Protein AF-0000000067996537 (afdb_homodimer)

Nearest PDB structures (foldseek):
  3fkh-assembly2_D  TM=9.001E-01  e=2.374E-13  Corynebacterium glutamicum ATCC 13032
  3fkh-assembly2_C  TM=9.228E-01  e=7.162E-13  Corynebacterium glutamicum ATCC 13032
  6eci-assembly7_M  TM=9.245E-01  e=2.284E-12  Mycolicibacterium smegmatis MC2 155
  6eci-assembly6_L  TM=8.834E-01  e=1.177E-12  Mycolicibacterium smegmatis MC2 155
  6eci-assembly4_H  TM=8.979E-01  e=4.681E-12  Mycolicibacterium smegmatis MC2 155

pLDDT: mean 90.15, std 12.92, range [34.16, 98.94]

InterPro domains:
  IPR012349 FMN-binding split barrel [G3DSA:2.30.110.10] (1-138)
  IPR024747 Pyridoxamine 5'-phosphate oxidase-related [PF12900] (11-127)

Secondary structure (DSSP, 8-state):
----S-EEEPHHHHHHHHHH-SEEEEEEEETTEEEEEEEE-EEETTEEEEEE-SSHHHHHHHH--EEEEEEEEEETTEEEEEEEEEEEEE---HHHHHHHHTT----SS-S---EEEEEEEEEEEEEEEE---------/----S-EEEPHHHHHHHHHH-SEEEEEEEETTEEEEEEEE-EEETTEEEEEE-SSHHHHHHHH--EEEEEEEEEETTEEEEEEEEEEEEE---HHHHHHHHTT----SS-S---EEEEEEEEEEEEEEEE---------

Solvent-accessible surface area (backbone atoms only — not comparable to full-atom values): 14848 Å² total; per-residue (Å²): 126,90,70,70,64,62,41,75,45,51,63,67,57,37,50,53,52,46,53,73,40,45,64,34,34,40,21,39,39,51,96,80,40,39,42,62,41,79,41,39,32,39,48,56,93,82,28,38,34,34,62,38,45,90,51,67,68,48,49,42,32,70,74,22,36,40,24,13,35,38,41,72,51,73,57,96,58,30,38,38,38,34,38,34,33,26,39,31,39,73,62,79,50,65,71,59,48,59,60,54,64,72,69,63,72,61,50,50,59,52,56,85,51,81,41,41,34,37,33,45,59,77,46,66,48,23,43,36,32,59,54,39,74,50,75,66,82,78,120,125,88,69,71,62,63,40,75,46,49,64,68,57,36,50,53,52,47,53,73,40,47,61,34,36,41,21,39,41,50,96,82,40,36,42,64,39,80,41,40,31,39,48,57,94,82,27,38,35,34,60,38,44,90,53,70,69,49,49,42,33,69,73,22,38,40,24,12,36,37,42,70,50,74,56,94,57,31,36,37,38,34,39,33,33,25,38,32,39,74,61,78,49,66,71,58,48,58,60,54,63,70,69,64,72,61,51,50,60,51,55,85,50,82,41,42,34,39,35,46,59,77,47,68,47,24,41,35,31,57,54,38,75,51,76,64,82,79,120

Sequence (278 aa):
MVENPIKNLTEERCWELLEAHEFGRLALAVGGEVDIYPVNYVAHGQKIYFRTAEGQKLSEVVISRKAAFEIDEIVDGTARSVVVHGNAQWLTSEADLTAVEALGLRTYAPTYKTNWVEVEPTSVSGREFEIGEEPTDELMVENPIKNLTEERCWELLEAHEFGRLALAVGGEVDIYPVNYVAHGQKIYFRTAEGQKLSEVVISRKAAFEIDEIVDGTARSVVVHGNAQWLTSEADLTAVEALGLRTYAPTYKTNWVEVEPTSVSGREFEIGEEPTDEL

Foldseek 3Di:
DPPDLKDKDDPVVLLVVQQVDQWKKKWFDDPRDIDIDIFGWHDDPNKIKGFDADDDVQVRLDRTQWMKMKDWDADPQKIKMKIFIFGKDKDDDPVVLVVVVVRPRDGPDPDDTDIMMMGDGPDMIMIMGGDDDDPDPPD/DPPDLKDKDDPVVLLVVQQVD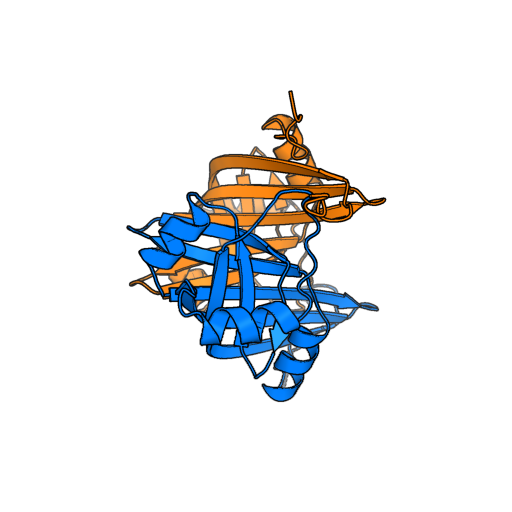QWKKKWFDDPNDIDIDIFGWHDDPNKIKGFDADDDVQVRLDRTQWMKMKDWDADPQKIKMKIFIFGKDKDDDPVVLVVVVVRPRDGPDPDDTDIMMMGDGPDMIMMMGGDDDDPDPPD

Radius of gyration: 18.91 Å; Cα contacts (8 Å, |Δi|>4): 657; chains: 2; bounding box: 52×60×43 Å

Structure (mmCIF, N/CA/C/O backbone):
data_AF-0000000067996537-model_v1
#
loop_
_entity.id
_entity.type
_entity.pdbx_description
1 polymer "Pyridoxamine 5'-phosphate oxidase family protein"
#
loop_
_atom_site.group_PDB
_atom_site.id
_atom_site.type_symbol
_atom_site.label_atom_id
_atom_site.label_alt_id
_atom_site.label_comp_id
_atom_site.label_asym_id
_atom_site.label_entity_id
_atom_site.label_seq_id
_atom_site.pdbx_PDB_ins_code
_atom_site.Cartn_x
_atom_site.Cartn_y
_atom_site.Cartn_z
_atom_site.occupancy
_atom_site.B_iso_or_equiv
_atom_site.auth_seq_id
_atom_site.auth_comp_id
_atom_site.auth_asym_id
_atom_site.auth_atom_id
_atom_site.pdbx_PDB_model_num
ATOM 1 N N . MET A 1 1 ? -27.672 16.828 9.062 1 35.78 1 MET A N 1
ATOM 2 C CA . MET A 1 1 ? -26.781 15.758 9.508 1 35.78 1 MET A CA 1
ATOM 3 C C . MET A 1 1 ? -25.609 15.586 8.555 1 35.78 1 MET A C 1
ATOM 5 O O . MET A 1 1 ? -25.812 15.43 7.348 1 35.78 1 MET A O 1
ATOM 9 N N . VAL A 1 2 ? -24.453 16.25 8.766 1 50.44 2 VAL A N 1
ATOM 10 C CA . VAL A 1 2 ? -23.406 16.391 7.766 1 50.44 2 VAL A CA 1
ATOM 11 C C . VAL A 1 2 ? -22.984 15.008 7.262 1 50.44 2 VAL A C 1
ATOM 13 O O . VAL A 1 2 ? -22.578 14.148 8.055 1 50.44 2 VAL A O 1
ATOM 16 N N . GLU A 1 3 ? -23.672 14.43 6.285 1 58.47 3 GLU A N 1
ATOM 17 C CA . GLU A 1 3 ? -23.484 13.102 5.703 1 58.47 3 GLU A CA 1
ATOM 18 C C . GLU A 1 3 ? -22 12.82 5.461 1 58.47 3 GLU A C 1
ATOM 20 O O . GLU A 1 3 ? -21.25 13.719 5.109 1 58.47 3 GLU A O 1
ATOM 25 N N . ASN A 1 4 ? -21.562 11.781 6.047 1 68.62 4 ASN A N 1
ATOM 26 C CA . ASN A 1 4 ? -20.188 11.32 5.816 1 68.62 4 ASN A CA 1
ATOM 27 C C . ASN A 1 4 ? -19.891 11.188 4.324 1 68.62 4 ASN A C 1
ATOM 29 O O . ASN A 1 4 ? -20.547 10.43 3.617 1 68.62 4 ASN A O 1
ATOM 33 N N . PRO A 1 5 ? -19.078 12.102 3.908 1 83.75 5 PRO A N 1
ATOM 34 C CA . PRO A 1 5 ? -18.781 12.117 2.473 1 83.75 5 PRO A CA 1
ATOM 35 C C . PRO A 1 5 ? -18.109 10.844 1.991 1 83.75 5 PRO A C 1
ATOM 37 O O . PRO A 1 5 ? -17.969 10.625 0.784 1 83.75 5 PRO A O 1
ATOM 40 N N . ILE A 1 6 ? -17.812 9.922 2.932 1 88.81 6 ILE A N 1
ATOM 41 C CA . ILE A 1 6 ? -17.172 8.656 2.566 1 88.81 6 ILE A CA 1
ATOM 42 C C . ILE A 1 6 ? -18.188 7.523 2.65 1 88.81 6 ILE A C 1
ATOM 44 O O . ILE A 1 6 ? -18.797 7.297 3.701 1 88.81 6 ILE A O 1
ATOM 48 N N . LYS A 1 7 ? -18.406 6.902 1.589 1 94.19 7 LYS A N 1
ATOM 49 C CA . LYS A 1 7 ? -19.312 5.758 1.508 1 94.19 7 LYS A CA 1
ATOM 50 C C . LYS A 1 7 ? -18.562 4.449 1.729 1 94.19 7 LYS A C 1
ATOM 52 O O . LYS A 1 7 ? -17.516 4.219 1.129 1 94.19 7 LYS A O 1
ATOM 57 N N . ASN A 1 8 ? -19.172 3.615 2.57 1 96.88 8 ASN A N 1
ATOM 58 C CA . ASN A 1 8 ? -18.641 2.262 2.73 1 96.88 8 ASN A CA 1
ATOM 59 C C . ASN A 1 8 ? -19.156 1.329 1.638 1 96.88 8 ASN A C 1
ATOM 61 O O . ASN A 1 8 ? -20.359 1.285 1.369 1 96.88 8 ASN A O 1
ATOM 65 N N . LEU A 1 9 ? -18.281 0.65 1.07 1 98.25 9 LEU A N 1
ATOM 66 C CA . LEU A 1 9 ? -18.672 -0.299 0.034 1 98.25 9 LEU A CA 1
ATOM 67 C C . LEU A 1 9 ? -19.109 -1.623 0.648 1 98.25 9 LEU A C 1
ATOM 69 O O . LEU A 1 9 ? -18.625 -2.01 1.713 1 98.25 9 LEU A O 1
ATOM 73 N N . THR A 1 10 ? -19.984 -2.256 -0.024 1 98.38 10 THR A N 1
ATOM 74 C CA . THR A 1 10 ? -20.359 -3.605 0.398 1 98.38 10 THR A CA 1
ATOM 75 C C . THR A 1 10 ? -19.219 -4.586 0.106 1 98.38 10 THR A C 1
ATOM 77 O O . THR A 1 10 ? -18.375 -4.32 -0.747 1 98.38 10 THR A O 1
ATOM 80 N N . GLU A 1 11 ? -19.266 -5.695 0.814 1 98.31 11 GLU A N 1
ATOM 81 C CA . GLU A 1 11 ? -18.266 -6.727 0.553 1 98.31 11 GLU A CA 1
ATOM 82 C C . GLU A 1 11 ? -18.312 -7.195 -0.897 1 98.31 11 GLU A C 1
ATOM 84 O O . GLU A 1 11 ? -17.281 -7.434 -1.52 1 98.31 11 GLU A O 1
ATOM 89 N N . GLU A 1 12 ? -19.5 -7.328 -1.404 1 98.25 12 GLU A N 1
ATOM 90 C CA . GLU A 1 12 ? -19.672 -7.746 -2.791 1 98.25 12 GLU A CA 1
ATOM 91 C C . GLU A 1 12 ? -19 -6.77 -3.752 1 98.25 12 GLU A C 1
ATOM 93 O O . GLU A 1 12 ? -18.297 -7.184 -4.68 1 98.25 12 GLU A O 1
ATOM 98 N N . ARG A 1 13 ? -19.203 -5.527 -3.553 1 98.44 13 ARG A N 1
ATOM 99 C CA . ARG A 1 13 ? -18.609 -4.496 -4.395 1 98.44 13 ARG A CA 1
ATOM 100 C C . ARG A 1 13 ? -17.094 -4.492 -4.254 1 98.44 13 ARG A C 1
ATOM 102 O O . ARG A 1 13 ? -16.375 -4.281 -5.234 1 98.44 13 ARG A O 1
ATOM 109 N N . CYS A 1 14 ? -16.625 -4.727 -3.053 1 98.81 14 CYS A N 1
ATOM 110 C CA . CYS A 1 14 ? -15.18 -4.828 -2.824 1 98.81 14 CYS A CA 1
ATOM 111 C C . CYS A 1 14 ? -14.57 -5.934 -3.678 1 98.81 14 CYS A C 1
ATOM 113 O O . CYS A 1 14 ? -13.547 -5.723 -4.332 1 98.81 14 CYS A O 1
ATOM 115 N N . TRP A 1 15 ? -15.203 -7.027 -3.707 1 98.75 15 TRP A N 1
ATOM 116 C CA . TRP A 1 15 ? -14.648 -8.156 -4.453 1 98.75 15 TRP A CA 1
ATOM 117 C C . TRP A 1 15 ? -14.758 -7.922 -5.953 1 98.75 15 TRP A C 1
ATOM 119 O O . TRP A 1 15 ? -13.898 -8.352 -6.723 1 98.75 15 TRP A O 1
ATOM 129 N N . GLU A 1 16 ? -15.789 -7.238 -6.387 1 98.69 16 GLU A N 1
ATOM 130 C CA . GLU A 1 16 ? -15.867 -6.84 -7.789 1 98.69 16 GLU A CA 1
ATOM 131 C C . GLU A 1 16 ? -14.672 -5.973 -8.18 1 98.69 16 GLU A C 1
ATOM 133 O O . GLU A 1 16 ? -14.078 -6.164 -9.242 1 98.69 16 GLU A O 1
ATOM 138 N N . LEU A 1 17 ? -14.352 -5.055 -7.332 1 98.75 17 LEU A N 1
ATOM 139 C CA . LEU A 1 17 ? -13.219 -4.176 -7.586 1 98.75 17 LEU A CA 1
ATOM 140 C C . LEU A 1 17 ? -11.914 -4.961 -7.57 1 98.75 17 LEU A C 1
ATOM 142 O O . LEU A 1 17 ? -11.047 -4.75 -8.422 1 98.75 17 LEU A O 1
ATOM 146 N N . LEU A 1 18 ? -11.805 -5.828 -6.594 1 98.75 18 LEU A N 1
ATOM 147 C CA . LEU A 1 18 ? -10.602 -6.652 -6.508 1 98.75 18 LEU A CA 1
ATOM 148 C C . LEU A 1 18 ? -10.43 -7.496 -7.766 1 98.75 18 LEU A C 1
ATOM 150 O O . LEU A 1 18 ? -9.32 -7.637 -8.273 1 98.75 18 LEU A O 1
ATOM 154 N N . GLU A 1 19 ? -11.469 -8.055 -8.258 1 98 19 GLU A N 1
ATOM 155 C CA . GLU A 1 19 ? -11.406 -8.906 -9.445 1 98 19 GLU A CA 1
ATOM 156 C C . GLU A 1 19 ? -11.109 -8.086 -10.695 1 98 19 GLU A C 1
ATOM 158 O O . GLU A 1 19 ? -10.531 -8.594 -11.656 1 98 19 GLU A O 1
ATOM 163 N N . ALA A 1 20 ? -11.445 -6.848 -10.648 1 97.44 20 ALA A N 1
ATOM 164 C CA . ALA A 1 20 ? -11.273 -5.98 -11.812 1 97.44 20 ALA A CA 1
ATOM 165 C C . ALA A 1 20 ? -9.852 -5.43 -11.875 1 97.44 20 ALA A C 1
ATOM 167 O O . ALA A 1 20 ? -9.445 -4.871 -12.898 1 97.44 20 ALA A O 1
ATOM 168 N N . HIS A 1 21 ? -9.094 -5.523 -10.828 1 97.06 21 HIS A N 1
ATOM 169 C CA . HIS A 1 21 ? -7.723 -5.027 -10.773 1 97.06 21 HIS A CA 1
ATOM 170 C C . HIS A 1 21 ? -6.719 -6.176 -10.852 1 97.06 21 HIS A C 1
ATOM 172 O O . HIS A 1 21 ? -7.062 -7.328 -10.578 1 97.06 21 HIS A O 1
ATOM 178 N N . GLU A 1 22 ? -5.488 -5.867 -11.242 1 95.81 22 GLU A N 1
ATOM 179 C CA . GLU A 1 22 ? -4.434 -6.875 -11.328 1 95.81 22 GLU A CA 1
ATOM 180 C C . GLU A 1 22 ? -3.199 -6.449 -10.539 1 95.81 22 GLU A C 1
ATOM 182 O O . GLU A 1 22 ? -2.172 -7.133 -10.562 1 95.81 22 GLU A O 1
ATOM 187 N N . PHE A 1 23 ? -3.234 -5.309 -9.969 1 97 23 PHE A N 1
ATOM 188 C CA . PHE A 1 23 ? -2.109 -4.719 -9.25 1 97 23 PHE A CA 1
ATOM 189 C C . PHE A 1 23 ? -2.553 -4.172 -7.898 1 97 23 PHE A C 1
ATOM 191 O O . PHE A 1 23 ? -3.609 -3.545 -7.793 1 97 23 PHE A O 1
ATOM 198 N N . GLY A 1 24 ? -1.86 -4.469 -6.832 1 98.25 24 GLY A N 1
ATOM 199 C CA . GLY A 1 24 ? -2.125 -4.012 -5.477 1 98.25 24 GLY A CA 1
ATOM 200 C C . GLY A 1 24 ? -0.879 -3.953 -4.613 1 98.25 24 GLY A C 1
ATOM 201 O O . GLY A 1 24 ? 0.24 -4.027 -5.121 1 98.25 24 GLY A O 1
ATOM 202 N N . ARG A 1 25 ? -1.048 -3.68 -3.393 1 98.69 25 ARG A N 1
ATOM 203 C CA . ARG A 1 25 ? 0.049 -3.596 -2.434 1 98.69 25 ARG A CA 1
ATOM 204 C C . ARG A 1 25 ? -0.173 -4.543 -1.261 1 98.69 25 ARG A C 1
ATOM 206 O O . ARG A 1 25 ? -1.259 -4.574 -0.677 1 98.69 25 ARG A O 1
ATOM 213 N N . LEU A 1 26 ? 0.81 -5.277 -0.938 1 98.25 26 LEU A N 1
ATOM 214 C CA . LEU A 1 26 ? 0.809 -6.234 0.162 1 98.25 26 LEU A CA 1
ATOM 215 C C . LEU A 1 26 ? 1.662 -5.73 1.322 1 98.25 26 LEU A C 1
ATOM 217 O O . LEU A 1 26 ? 2.834 -5.398 1.137 1 98.25 26 LEU A O 1
ATOM 221 N N . ALA A 1 27 ? 1.069 -5.621 2.445 1 98 27 ALA A N 1
ATOM 222 C CA . ALA A 1 27 ? 1.799 -5.289 3.666 1 98 27 ALA A CA 1
ATOM 223 C C . ALA A 1 27 ? 2 -6.523 4.539 1 98 27 ALA A C 1
ATOM 225 O O . ALA A 1 27 ? 1.073 -7.316 4.723 1 98 27 ALA A O 1
ATOM 226 N N . LEU A 1 28 ? 3.172 -6.719 5.004 1 96.5 28 LEU A N 1
ATOM 227 C CA . LEU A 1 28 ? 3.564 -7.809 5.895 1 96.5 28 LEU A CA 1
ATOM 228 C C . LEU A 1 28 ? 4.312 -7.27 7.109 1 96.5 28 LEU A C 1
ATOM 230 O O . LEU A 1 28 ? 4.879 -6.176 7.062 1 96.5 28 LEU A O 1
ATOM 234 N N . ALA A 1 29 ? 4.25 -8.008 8.156 1 92.81 29 ALA A N 1
ATOM 235 C CA . ALA A 1 29 ? 5.008 -7.637 9.352 1 92.81 29 ALA A CA 1
ATOM 236 C C . ALA A 1 29 ? 5.707 -8.852 9.953 1 92.81 29 ALA A C 1
ATOM 238 O O . ALA A 1 29 ? 5.098 -9.906 10.125 1 92.81 29 ALA A O 1
ATOM 239 N N . VAL A 1 30 ? 6.957 -8.703 10.156 1 88.94 30 VAL A N 1
ATOM 240 C CA . VAL A 1 30 ? 7.766 -9.727 10.82 1 88.94 30 VAL A CA 1
ATOM 241 C C . VAL A 1 30 ? 8.68 -9.07 11.852 1 88.94 30 VAL A C 1
ATOM 243 O O . VAL A 1 30 ? 9.406 -8.125 11.539 1 88.94 30 VAL A O 1
ATOM 246 N N . GLY A 1 31 ? 8.711 -9.617 13.094 1 83.56 31 GLY A N 1
ATOM 247 C CA . GLY A 1 31 ?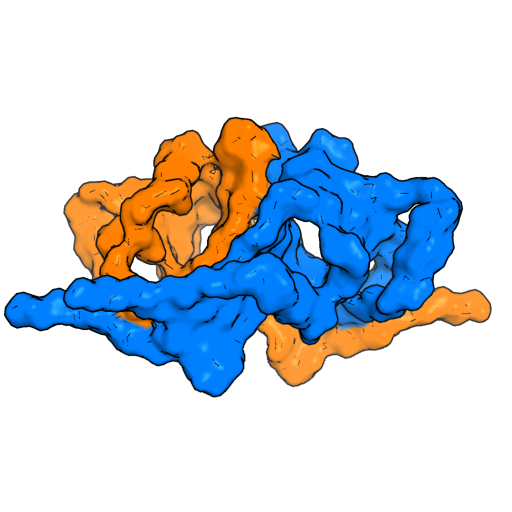 9.664 -9.18 14.109 1 83.56 31 GLY A CA 1
ATOM 248 C C . GLY A 1 31 ? 9.578 -7.691 14.398 1 83.56 31 GLY A C 1
ATOM 249 O O . GLY A 1 31 ? 10.602 -7.023 14.555 1 83.56 31 GLY A O 1
ATOM 250 N N . GLY A 1 32 ? 8.422 -7.125 14.305 1 82.69 32 GLY A N 1
ATOM 251 C CA . GLY A 1 32 ? 8.234 -5.715 14.594 1 82.69 32 GLY A CA 1
ATOM 252 C C . GLY A 1 32 ? 8.5 -4.816 13.398 1 82.69 32 GLY A C 1
ATOM 253 O O . GLY A 1 32 ? 8.305 -3.604 13.477 1 82.69 32 GLY A O 1
ATOM 254 N N . GLU A 1 33 ? 8.984 -5.422 12.328 1 90.31 33 GLU A N 1
ATOM 255 C CA . GLU A 1 33 ? 9.195 -4.66 11.094 1 90.31 33 GLU A CA 1
ATOM 256 C C . GLU A 1 33 ? 7.996 -4.793 10.156 1 90.31 33 GLU A C 1
ATOM 258 O O . GLU A 1 33 ? 7.297 -5.809 10.172 1 90.31 33 GLU A O 1
ATOM 263 N N . VAL A 1 34 ? 7.809 -3.713 9.438 1 95.25 34 VAL A N 1
ATOM 264 C CA . VAL A 1 34 ? 6.699 -3.725 8.492 1 95.25 34 VAL A CA 1
ATOM 265 C C . VAL A 1 34 ? 7.223 -3.465 7.078 1 95.25 34 VAL A C 1
ATOM 267 O O . VAL A 1 34 ? 8.109 -2.627 6.883 1 95.25 34 VAL A O 1
ATOM 270 N N . ASP A 1 35 ? 6.746 -4.238 6.176 1 96.06 35 ASP A N 1
ATOM 271 C CA . ASP A 1 35 ? 7.09 -4.082 4.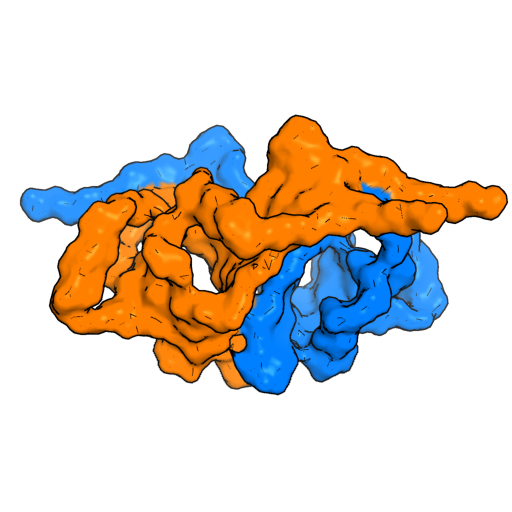766 1 96.06 35 ASP A CA 1
ATOM 272 C C . ASP A 1 35 ? 5.836 -3.906 3.91 1 96.06 35 ASP A C 1
ATOM 274 O O . ASP A 1 35 ? 4.734 -4.246 4.34 1 96.06 35 ASP A O 1
ATOM 278 N N . ILE A 1 36 ? 6.027 -3.332 2.828 1 98.06 36 ILE A N 1
ATOM 279 C CA . ILE A 1 36 ? 4.961 -3.186 1.841 1 98.06 36 ILE A CA 1
ATOM 280 C C . ILE A 1 36 ? 5.508 -3.475 0.445 1 98.06 36 ILE A C 1
ATOM 282 O O . ILE A 1 36 ? 6.594 -3.01 0.089 1 98.06 36 ILE A O 1
ATOM 286 N N . TYR A 1 37 ? 4.777 -4.227 -0.372 1 96.56 37 TYR A N 1
ATOM 287 C CA . TYR A 1 37 ? 5.227 -4.664 -1.688 1 96.56 37 TYR A CA 1
ATOM 288 C C . TYR A 1 37 ? 4.145 -4.441 -2.738 1 96.56 37 TYR A C 1
ATOM 290 O O . TYR A 1 37 ? 3.029 -4.945 -2.604 1 96.56 37 TYR A O 1
ATOM 298 N N . PRO A 1 38 ? 4.477 -3.645 -3.703 1 97.31 38 PRO A N 1
ATOM 299 C CA . PRO A 1 38 ? 3.58 -3.713 -4.859 1 97.31 38 PRO A CA 1
ATOM 300 C C . PRO A 1 38 ? 3.627 -5.066 -5.562 1 97.31 38 PRO A C 1
ATOM 302 O O . PRO A 1 38 ? 4.711 -5.598 -5.812 1 97.31 38 PRO A O 1
ATOM 305 N N . VAL A 1 39 ? 2.453 -5.629 -5.887 1 96.06 39 VAL A N 1
ATOM 306 C CA . VAL A 1 39 ? 2.445 -6.949 -6.5 1 96.06 39 VAL A CA 1
ATOM 307 C C . VAL A 1 39 ? 1.334 -7.027 -7.547 1 96.06 39 VAL A C 1
ATOM 309 O O . VAL A 1 39 ? 0.273 -6.422 -7.379 1 96.06 39 VAL A O 1
ATOM 312 N N . ASN A 1 40 ? 1.606 -7.734 -8.617 1 96.19 40 ASN A N 1
ATOM 313 C CA . ASN A 1 40 ? 0.511 -8.227 -9.445 1 96.19 40 ASN A CA 1
ATOM 314 C C . ASN A 1 40 ? -0.21 -9.398 -8.789 1 96.19 40 ASN A C 1
ATOM 316 O O . ASN A 1 40 ? 0.419 -10.227 -8.133 1 96.19 40 ASN A O 1
ATOM 320 N N . TYR A 1 41 ? -1.516 -9.406 -9.023 1 97.38 41 TYR A N 1
ATOM 321 C CA . TYR A 1 41 ? -2.297 -10.445 -8.359 1 97.38 41 TYR A CA 1
ATOM 322 C C . TYR A 1 41 ? -3.527 -10.805 -9.188 1 97.38 41 TYR A C 1
ATOM 324 O O . TYR A 1 41 ? -3.846 -10.133 -10.164 1 97.38 41 TYR A O 1
ATOM 332 N N . VAL A 1 42 ? -4.141 -11.914 -8.758 1 97.5 42 VAL A N 1
ATOM 333 C CA . VAL A 1 42 ? -5.461 -12.297 -9.25 1 97.5 42 VAL A CA 1
ATOM 334 C C . VAL A 1 42 ? -6.379 -12.602 -8.07 1 97.5 42 VAL A C 1
ATOM 336 O O . VAL A 1 42 ? -5.957 -13.219 -7.086 1 97.5 42 VAL A O 1
ATOM 339 N N . ALA A 1 43 ? -7.543 -12.055 -8.125 1 98.19 43 ALA A N 1
ATOM 340 C CA . ALA A 1 43 ? -8.578 -12.406 -7.16 1 98.19 43 ALA A CA 1
ATOM 341 C C . ALA A 1 43 ? -9.516 -13.469 -7.727 1 98.19 43 ALA A C 1
ATOM 343 O O . ALA A 1 43 ? -10.023 -13.328 -8.836 1 98.19 43 ALA A O 1
ATOM 344 N N . HIS A 1 44 ? -9.711 -14.469 -6.949 1 97.25 44 HIS A N 1
ATOM 345 C CA . HIS A 1 44 ? -10.57 -15.578 -7.352 1 97.25 44 HIS A CA 1
ATOM 346 C C . HIS A 1 44 ? -11.125 -16.312 -6.137 1 97.25 44 HIS A C 1
ATOM 348 O O . HIS A 1 44 ? -10.375 -16.656 -5.223 1 97.25 44 HIS A O 1
ATOM 354 N N . GLY A 1 45 ? -12.469 -16.609 -6.113 1 96.5 45 GLY A N 1
ATOM 355 C CA . GLY A 1 45 ? -13.062 -17.312 -4.988 1 96.5 45 GLY A CA 1
ATOM 356 C C . GLY A 1 45 ? -12.898 -16.578 -3.672 1 96.5 45 GLY A C 1
ATOM 357 O O . GLY A 1 45 ? -12.633 -17.188 -2.641 1 96.5 45 GLY A O 1
ATOM 358 N N . GLN A 1 46 ? -12.898 -15.305 -3.742 1 97.69 46 GLN A N 1
ATOM 359 C CA . GLN A 1 46 ? -12.758 -14.43 -2.584 1 97.69 46 GLN A CA 1
ATOM 360 C C . GLN A 1 46 ? -11.438 -14.68 -1.864 1 97.69 46 GLN A C 1
ATOM 362 O O . GLN A 1 46 ? -11.391 -14.727 -0.633 1 97.69 46 GLN A O 1
ATOM 367 N N . LYS A 1 47 ? -10.484 -14.906 -2.65 1 98.31 47 LYS A N 1
ATOM 368 C CA . LYS A 1 47 ? -9.094 -14.977 -2.223 1 98.31 47 LYS A CA 1
ATOM 369 C C . LYS A 1 47 ? -8.188 -14.203 -3.174 1 98.31 47 LYS A C 1
ATOM 371 O O . LYS A 1 47 ? -8.578 -13.891 -4.301 1 98.31 47 LYS A O 1
ATOM 376 N N . ILE A 1 48 ? -7.035 -13.898 -2.664 1 98.44 48 ILE A N 1
ATOM 377 C CA . ILE A 1 48 ? -6.031 -13.195 -3.453 1 98.44 48 ILE A CA 1
ATOM 378 C C . ILE A 1 48 ? -4.828 -14.109 -3.689 1 98.44 48 ILE A C 1
ATOM 380 O O . ILE A 1 48 ? -4.348 -14.758 -2.76 1 98.44 48 ILE A O 1
ATOM 384 N N . TYR A 1 49 ? -4.383 -14.125 -4.91 1 97.88 49 TYR A N 1
ATOM 385 C CA . TYR A 1 49 ? -3.225 -14.93 -5.27 1 97.88 49 TYR A CA 1
ATOM 386 C C . TYR A 1 49 ? -2.178 -14.094 -5.996 1 97.88 49 TYR A C 1
ATOM 388 O O . TYR A 1 49 ? -2.518 -13.242 -6.816 1 97.88 49 TYR A O 1
ATOM 396 N N . PHE A 1 50 ? -0.941 -14.359 -5.719 1 96.38 50 PHE A N 1
ATOM 397 C CA . PHE A 1 50 ? 0.151 -13.742 -6.457 1 96.38 50 PHE A CA 1
ATOM 398 C C . PHE A 1 50 ? 1.376 -14.648 -6.477 1 96.38 50 PHE A C 1
ATOM 400 O O . PHE A 1 50 ? 1.441 -15.625 -5.73 1 96.38 50 PHE A O 1
ATOM 407 N N . ARG A 1 51 ? 2.285 -14.281 -7.352 1 94.06 51 ARG A N 1
ATOM 408 C CA . ARG A 1 51 ? 3.549 -15.008 -7.426 1 94.06 51 ARG A CA 1
ATOM 409 C C . ARG A 1 51 ? 4.707 -14.133 -6.949 1 94.06 51 ARG A C 1
ATOM 411 O O . ARG A 1 51 ? 4.68 -12.914 -7.109 1 94.06 51 ARG A O 1
ATOM 418 N N . THR A 1 52 ? 5.586 -14.742 -6.359 1 90.5 52 THR A N 1
ATOM 419 C CA . THR A 1 52 ? 6.793 -14.047 -5.93 1 90.5 52 THR A CA 1
ATOM 420 C C . THR A 1 52 ? 8.023 -14.922 -6.133 1 90.5 52 THR A C 1
ATOM 422 O O . THR A 1 52 ? 7.918 -16.156 -6.184 1 90.5 52 THR A O 1
ATOM 425 N N . ALA A 1 53 ? 9.156 -14.234 -6.426 1 84.31 53 ALA A N 1
ATOM 426 C CA . ALA A 1 53 ? 10.43 -14.953 -6.402 1 84.31 53 ALA A CA 1
ATOM 427 C C . ALA A 1 53 ? 10.805 -15.352 -4.98 1 84.31 53 ALA A C 1
ATOM 429 O O . ALA A 1 53 ? 10.188 -14.898 -4.016 1 84.31 53 ALA A O 1
ATOM 430 N N . GLU A 1 54 ? 11.758 -16.266 -4.984 1 82.5 54 GLU A N 1
ATOM 431 C CA . GLU A 1 54 ? 12.375 -16.5 -3.684 1 82.5 54 GLU A CA 1
ATOM 432 C C . GLU A 1 54 ? 13.047 -15.234 -3.15 1 82.5 54 GLU A C 1
ATOM 434 O O . GLU A 1 54 ? 13.562 -14.43 -3.926 1 82.5 54 GLU A O 1
ATOM 439 N N . GLY A 1 55 ? 13.023 -15.117 -1.734 1 86.69 55 GLY A N 1
ATOM 440 C CA . GLY A 1 55 ? 13.609 -13.922 -1.145 1 86.69 55 GLY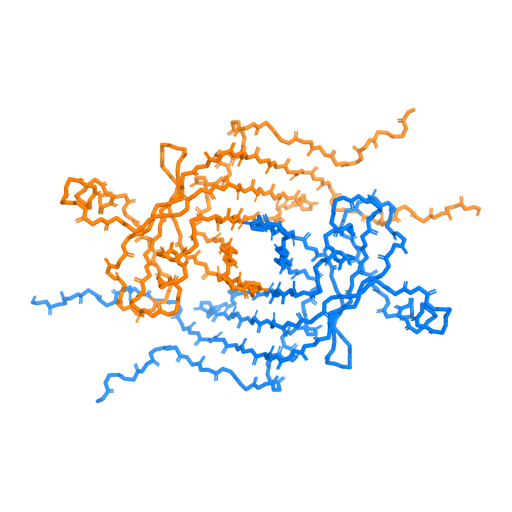 A CA 1
ATOM 441 C C . GLY A 1 55 ? 12.844 -13.414 0.065 1 86.69 55 GLY A C 1
ATOM 442 O O . GLY A 1 55 ? 12.172 -14.188 0.75 1 86.69 55 GLY A O 1
ATOM 443 N N . GLN A 1 56 ? 13.062 -12.188 0.297 1 84.44 56 GLN A N 1
ATOM 444 C CA . GLN A 1 56 ? 12.57 -11.578 1.528 1 84.44 56 GLN A CA 1
ATOM 445 C C . GLN A 1 56 ? 11.047 -11.656 1.611 1 84.44 56 GLN A C 1
ATOM 447 O O . GLN A 1 56 ? 10.5 -12.016 2.654 1 84.44 56 GLN A O 1
ATOM 452 N N . LYS A 1 57 ? 10.398 -11.336 0.506 1 87.06 57 LYS A N 1
ATOM 453 C CA . LYS A 1 57 ? 8.938 -11.336 0.518 1 87.06 57 LYS A CA 1
ATOM 454 C C . LYS A 1 57 ? 8.383 -12.711 0.86 1 87.06 57 LYS A C 1
ATOM 456 O O . LYS A 1 57 ? 7.535 -12.844 1.741 1 87.06 57 LYS A O 1
ATOM 461 N N . LEU A 1 58 ? 8.828 -13.695 0.186 1 85.31 58 LEU A N 1
ATOM 462 C CA . LEU A 1 58 ? 8.367 -15.047 0.485 1 85.31 58 LEU A CA 1
ATOM 463 C C . LEU A 1 58 ? 8.711 -15.43 1.92 1 85.31 58 LEU A C 1
ATOM 465 O O . LEU A 1 58 ? 7.891 -16.031 2.615 1 85.31 58 LEU A O 1
ATOM 469 N N . SER A 1 59 ? 9.867 -15.125 2.299 1 90 59 SER A N 1
ATOM 470 C CA . SER A 1 59 ? 10.281 -15.43 3.664 1 90 59 SER A CA 1
ATOM 471 C C . SER A 1 59 ? 9.344 -14.789 4.684 1 90 59 SER A C 1
ATOM 473 O O . SER A 1 59 ? 8.992 -15.414 5.684 1 90 59 SER A O 1
ATOM 475 N N . GLU A 1 60 ? 8.984 -13.562 4.473 1 89.75 60 GLU A N 1
ATOM 476 C CA . GLU A 1 60 ? 8.07 -12.867 5.379 1 89.75 60 GLU A CA 1
ATOM 477 C C . GLU A 1 60 ? 6.707 -13.555 5.422 1 89.75 60 GLU A C 1
ATOM 479 O O . GLU A 1 60 ? 6.09 -13.648 6.484 1 89.75 60 GLU A O 1
ATOM 484 N N . VAL A 1 61 ? 6.238 -13.984 4.289 1 91.12 61 VAL A N 1
ATOM 485 C CA . VAL A 1 61 ? 4.969 -14.695 4.211 1 91.12 61 VAL A CA 1
ATOM 486 C C . VAL A 1 61 ? 5.043 -15.977 5.047 1 91.12 61 VAL A C 1
ATOM 488 O O . VAL A 1 61 ? 4.109 -16.297 5.785 1 91.12 61 VAL A O 1
ATOM 491 N N . VAL A 1 62 ? 6.141 -16.625 4.949 1 88.12 62 VAL A N 1
ATOM 492 C CA . VAL A 1 62 ? 6.328 -17.906 5.633 1 88.12 62 VAL A CA 1
ATOM 493 C C . VAL A 1 62 ? 6.406 -17.672 7.141 1 88.12 62 VAL A C 1
ATOM 495 O O . VAL A 1 62 ? 5.883 -18.484 7.922 1 88.12 62 VAL A O 1
ATOM 498 N N . ILE A 1 63 ? 6.996 -16.594 7.5 1 87.06 63 ILE A N 1
ATOM 499 C CA . ILE A 1 63 ? 7.238 -16.328 8.914 1 87.06 63 ILE A CA 1
ATOM 500 C C . ILE A 1 63 ? 5.98 -15.758 9.562 1 87.06 63 ILE A C 1
ATOM 502 O O . ILE A 1 63 ? 5.609 -16.141 10.672 1 87.06 63 ILE A O 1
ATOM 506 N N . SER A 1 64 ? 5.434 -14.672 8.836 1 79.81 64 SER A N 1
ATOM 507 C CA . SER A 1 64 ? 4.238 -14.008 9.336 1 79.81 64 SER A CA 1
ATOM 508 C C . SER A 1 64 ? 3.031 -14.281 8.445 1 79.81 64 SER A C 1
ATOM 510 O O . SER A 1 64 ? 3.039 -13.945 7.262 1 79.81 64 SER A O 1
ATOM 512 N N . ARG A 1 65 ? 2.02 -14.805 8.93 1 85.81 65 ARG A N 1
ATOM 513 C CA . ARG A 1 65 ? 0.84 -15.133 8.133 1 85.81 65 ARG A CA 1
ATOM 514 C C . ARG A 1 65 ? -0.078 -13.922 7.988 1 85.81 65 ARG A C 1
ATOM 516 O O . ARG A 1 65 ? -0.817 -13.812 7.008 1 85.81 65 ARG A O 1
ATOM 523 N N . LYS A 1 66 ? 0.098 -12.984 8.945 1 94.5 66 LYS A N 1
ATOM 524 C CA . LYS A 1 66 ? -0.827 -11.859 8.875 1 94.5 66 LYS A CA 1
ATOM 525 C C . LYS A 1 66 ? -0.435 -10.906 7.75 1 94.5 66 LYS A C 1
ATOM 527 O O . LYS A 1 66 ? 0.744 -10.586 7.582 1 94.5 66 LYS A O 1
ATOM 532 N N . ALA A 1 67 ? -1.393 -10.523 7.016 1 97.44 67 ALA A N 1
ATOM 533 C CA . ALA A 1 67 ? -1.161 -9.648 5.867 1 97.44 67 ALA A CA 1
ATOM 534 C C . ALA A 1 67 ? -2.307 -8.656 5.691 1 97.44 67 ALA A C 1
ATOM 536 O O . ALA A 1 67 ? -3.438 -8.93 6.102 1 97.44 67 ALA A O 1
ATOM 537 N N . ALA A 1 68 ? -2.02 -7.543 5.23 1 98.38 68 ALA A N 1
ATOM 538 C CA . ALA A 1 68 ? -2.994 -6.605 4.68 1 98.38 68 ALA A CA 1
ATOM 539 C C . ALA A 1 68 ? -2.736 -6.352 3.197 1 98.38 68 ALA A C 1
ATOM 541 O O . ALA A 1 68 ? -1.586 -6.348 2.752 1 98.38 68 ALA A O 1
ATOM 542 N N . PHE A 1 69 ? -3.725 -6.234 2.445 1 98.81 69 PHE A N 1
ATOM 543 C CA . PHE A 1 69 ? -3.67 -6.031 1.003 1 98.81 69 PHE A CA 1
ATOM 544 C C . PHE A 1 69 ? -4.57 -4.879 0.583 1 98.81 69 PHE A C 1
ATOM 546 O O . PHE A 1 69 ? -5.684 -4.73 1.097 1 98.81 69 PHE A O 1
ATOM 553 N N . GLU A 1 70 ? -4.102 -4.062 -0.332 1 98.94 70 GLU A N 1
ATOM 554 C CA . GLU A 1 70 ? -4.832 -2.844 -0.674 1 98.94 70 GLU A CA 1
ATOM 555 C C . GLU A 1 70 ? -4.824 -2.6 -2.18 1 98.94 70 GLU A C 1
ATOM 557 O O . GLU A 1 70 ? -3.805 -2.811 -2.844 1 98.94 70 GLU A O 1
ATOM 562 N N . ILE A 1 71 ? -5.93 -2.213 -2.762 1 98.88 71 ILE A N 1
ATOM 563 C CA . ILE A 1 71 ? -6.02 -1.621 -4.094 1 98.88 71 ILE A CA 1
ATOM 564 C C . ILE A 1 71 ? -6.707 -0.261 -4.008 1 98.88 71 ILE A C 1
ATOM 566 O O . ILE A 1 71 ? -7.434 0.017 -3.049 1 98.88 71 ILE A O 1
ATOM 570 N N . ASP A 1 72 ? -6.457 0.572 -4.965 1 98.62 72 ASP A N 1
ATOM 571 C CA . ASP A 1 72 ? -7.133 1.861 -5.055 1 98.62 72 ASP A CA 1
ATOM 572 C C . ASP A 1 72 ? -7.234 2.328 -6.508 1 98.62 72 ASP A C 1
ATOM 574 O O . ASP A 1 72 ? -6.535 1.81 -7.379 1 98.62 72 ASP A O 1
ATOM 578 N N . GLU A 1 73 ? -8.164 3.168 -6.719 1 97.94 73 GLU A N 1
ATOM 579 C CA . GLU A 1 73 ? -8.344 3.766 -8.039 1 97.94 73 GLU A CA 1
ATOM 580 C C . GLU A 1 73 ? -9.016 5.133 -7.938 1 97.94 73 GLU A C 1
ATOM 582 O O . GLU A 1 73 ? -9.695 5.426 -6.949 1 97.94 73 GLU A O 1
ATOM 587 N N . ILE A 1 74 ? -8.758 5.984 -8.852 1 96.31 74 ILE A N 1
ATOM 588 C CA . ILE A 1 74 ? -9.508 7.211 -9.109 1 96.31 74 ILE A CA 1
ATOM 589 C C . ILE A 1 74 ? -10.062 7.184 -10.531 1 96.31 74 ILE A C 1
ATOM 591 O O . ILE A 1 74 ? -9.305 7.145 -11.508 1 96.31 74 ILE A O 1
ATOM 595 N N . VAL A 1 75 ? -11.32 7.129 -10.633 1 96.06 75 VAL A N 1
ATOM 596 C CA . VAL A 1 75 ? -12 7.125 -11.922 1 96.06 75 VAL A CA 1
ATOM 597 C C . VAL A 1 75 ? -13.031 8.25 -11.969 1 96.06 75 VAL A C 1
ATOM 599 O O . VAL A 1 75 ? -13.953 8.289 -11.156 1 96.06 75 VAL A O 1
ATOM 602 N N . ASP A 1 76 ? -12.859 9.148 -12.867 1 95.31 76 ASP A N 1
ATOM 603 C CA . ASP A 1 76 ? -13.797 10.242 -13.102 1 95.31 76 ASP A CA 1
ATOM 604 C C . ASP A 1 76 ? -14.062 11.016 -11.812 1 95.31 76 ASP A C 1
ATOM 606 O O . ASP A 1 76 ? -15.219 11.242 -11.445 1 95.31 76 ASP A O 1
ATOM 610 N N . GLY A 1 77 ? -13.07 11.242 -11.086 1 94.25 77 GLY A N 1
ATOM 611 C CA . GLY A 1 77 ? -13.164 12.086 -9.906 1 94.25 77 GLY A CA 1
ATOM 612 C C . GLY A 1 77 ? -13.617 11.336 -8.664 1 94.25 77 GLY A C 1
ATOM 613 O O . GLY A 1 77 ? -13.789 11.938 -7.602 1 94.25 77 GLY A O 1
ATOM 614 N N . THR A 1 78 ? -13.844 10.094 -8.836 1 96.31 78 THR A N 1
ATOM 615 C CA . THR A 1 78 ? -14.25 9.266 -7.703 1 96.31 78 THR A CA 1
ATOM 616 C C . THR A 1 78 ? -13.102 8.367 -7.25 1 96.31 78 THR A C 1
ATOM 618 O O . THR A 1 78 ? -12.508 7.66 -8.062 1 96.31 78 THR A O 1
ATOM 621 N N . ALA A 1 79 ? -12.766 8.484 -5.969 1 96.56 79 ALA A N 1
ATOM 622 C CA . ALA A 1 79 ? -11.742 7.621 -5.383 1 96.56 79 ALA A CA 1
ATOM 623 C C . ALA A 1 79 ? -12.367 6.395 -4.727 1 96.56 79 ALA A C 1
ATOM 625 O O . ALA A 1 79 ? -13.383 6.5 -4.035 1 96.56 79 ALA A O 1
ATOM 626 N N . ARG A 1 80 ? -11.82 5.258 -5.027 1 98.12 80 ARG A N 1
ATOM 627 C CA . ARG A 1 80 ? -12.203 4.012 -4.371 1 98.12 80 ARG A CA 1
ATOM 628 C C . ARG A 1 80 ? -10.977 3.277 -3.84 1 98.12 80 ARG A C 1
ATOM 630 O O . ARG A 1 80 ? -9.898 3.344 -4.434 1 98.12 80 ARG A O 1
ATOM 637 N N . SER A 1 81 ? -11.141 2.639 -2.744 1 98.38 81 SER A N 1
ATOM 638 C CA . SER A 1 81 ? -10.102 1.763 -2.207 1 98.38 81 SER A CA 1
ATOM 639 C C . SER A 1 81 ? -10.711 0.541 -1.525 1 98.38 81 SER A C 1
ATOM 641 O O . SER A 1 81 ? -11.859 0.579 -1.083 1 98.38 81 SER A O 1
ATOM 643 N N . VAL A 1 82 ? -10.008 -0.491 -1.555 1 98.88 82 VAL A N 1
ATOM 644 C CA . VAL A 1 82 ? -10.352 -1.723 -0.855 1 98.88 82 VAL A CA 1
ATOM 645 C C . VAL A 1 82 ? -9.164 -2.203 -0.03 1 98.88 82 VAL A C 1
ATOM 647 O O . VAL A 1 82 ? -8.023 -2.193 -0.507 1 98.88 82 VAL A O 1
ATOM 650 N N . VAL A 1 83 ? -9.414 -2.549 1.206 1 98.75 83 VAL A N 1
ATOM 651 C CA . VAL A 1 83 ? -8.414 -3.146 2.082 1 98.75 83 VAL A CA 1
AT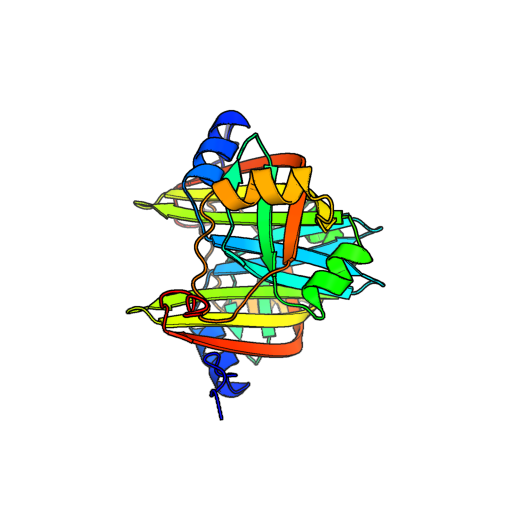OM 652 C C . VAL A 1 83 ? -8.867 -4.535 2.521 1 98.75 83 VAL A C 1
ATOM 654 O O . VAL A 1 83 ? -10.016 -4.711 2.951 1 98.75 83 VAL A O 1
ATOM 657 N N . VAL A 1 84 ? -8.016 -5.453 2.34 1 98.81 84 VAL A N 1
ATOM 658 C CA . VAL A 1 84 ? -8.242 -6.828 2.777 1 98.81 84 VAL A CA 1
ATOM 659 C C . VAL A 1 84 ? -7.25 -7.18 3.887 1 98.81 84 VAL A C 1
ATOM 661 O O . VAL A 1 84 ? -6.051 -6.93 3.762 1 98.81 84 VAL A O 1
ATOM 664 N N . HIS A 1 85 ? -7.766 -7.625 4.961 1 98.31 85 HIS A N 1
ATOM 665 C CA . HIS A 1 85 ? -6.93 -8.289 5.957 1 98.31 85 HIS A CA 1
ATOM 666 C C . HIS A 1 85 ? -7.066 -9.805 5.867 1 98.31 85 HIS A C 1
ATOM 668 O O . HIS A 1 85 ? -8.148 -10.32 5.59 1 98.31 85 HIS A O 1
ATOM 674 N N . GLY A 1 86 ? -5.945 -10.453 6.109 1 97.94 86 GLY A N 1
ATOM 675 C CA . GLY A 1 86 ? -6.035 -11.898 6.051 1 97.94 86 GLY A CA 1
ATOM 676 C C . GLY A 1 86 ? -4.723 -12.594 6.375 1 97.94 86 GLY A C 1
ATOM 677 O O . GLY A 1 86 ? -3.824 -11.984 6.961 1 97.94 86 GLY A O 1
ATOM 678 N N . ASN A 1 87 ? -4.73 -13.875 6.07 1 97.25 87 ASN A N 1
ATOM 679 C CA . ASN A 1 87 ? -3.559 -14.719 6.273 1 97.25 87 ASN A CA 1
ATOM 680 C C . ASN A 1 87 ? -2.928 -15.133 4.945 1 97.25 87 ASN A C 1
ATOM 682 O O . ASN A 1 87 ? -3.611 -15.656 4.066 1 97.25 87 ASN A O 1
ATOM 686 N N . ALA A 1 88 ? -1.657 -14.82 4.848 1 97.12 88 ALA A N 1
ATOM 687 C CA . ALA A 1 88 ? -0.899 -15.227 3.664 1 97.12 88 ALA A CA 1
ATOM 688 C C . ALA A 1 88 ? -0.228 -16.578 3.875 1 97.12 88 ALA A C 1
ATOM 690 O O . ALA A 1 88 ? 0.287 -16.859 4.961 1 97.12 88 ALA A O 1
ATOM 691 N N . GLN A 1 89 ? -0.22 -17.344 2.82 1 96.38 89 GLN A N 1
ATOM 692 C CA . GLN A 1 89 ? 0.417 -18.656 2.914 1 96.38 89 GLN A CA 1
ATOM 693 C C . GLN A 1 89 ? 1.065 -19.047 1.59 1 96.38 89 GLN A C 1
ATOM 695 O O . GLN A 1 89 ? 0.523 -18.766 0.519 1 96.38 89 GLN A O 1
ATOM 700 N N . TRP A 1 90 ? 2.199 -19.656 1.723 1 96.12 90 TRP A N 1
ATOM 701 C CA . TRP A 1 90 ? 2.893 -20.234 0.581 1 96.12 90 TRP A CA 1
ATOM 702 C C . TRP A 1 90 ? 2.223 -21.531 0.147 1 96.12 90 TRP A C 1
ATOM 704 O O . TRP A 1 90 ? 2.053 -22.453 0.954 1 96.12 90 TRP A O 1
ATOM 714 N N . LEU A 1 91 ? 1.832 -21.547 -1.117 1 95.81 91 LEU A N 1
ATOM 715 C CA . LEU A 1 91 ? 1.186 -22.75 -1.626 1 95.81 91 LEU A CA 1
ATOM 716 C C . LEU A 1 91 ? 2.221 -23.766 -2.115 1 95.81 91 LEU A C 1
ATOM 718 O O . LEU A 1 91 ? 3.049 -23.438 -2.971 1 95.81 91 LEU A O 1
ATOM 722 N N . THR A 1 92 ? 2.098 -24.969 -1.623 1 93.75 92 THR A N 1
ATOM 723 C CA . THR A 1 92 ? 3.129 -25.938 -1.988 1 93.75 92 THR A CA 1
ATOM 724 C C . THR A 1 92 ? 2.5 -27.25 -2.471 1 93.75 92 THR A C 1
ATOM 726 O O . THR A 1 92 ? 3.176 -28.078 -3.082 1 93.75 92 THR A O 1
ATOM 729 N N . SER A 1 93 ? 1.22 -27.453 -2.256 1 94.31 93 SER A N 1
ATOM 730 C CA . SER A 1 93 ? 0.6 -28.688 -2.695 1 94.31 93 SER A CA 1
ATOM 731 C C . SER A 1 93 ? 0.356 -28.688 -4.203 1 94.31 93 SER A C 1
ATOM 733 O O . SER A 1 93 ? -0.042 -27.656 -4.766 1 94.31 93 SER A O 1
ATOM 735 N N . GLU A 1 94 ? 0.544 -29.797 -4.781 1 92.62 94 GLU A N 1
ATOM 736 C CA . GLU A 1 94 ? 0.334 -29.922 -6.219 1 92.62 94 GLU A CA 1
ATOM 737 C C . GLU A 1 94 ? -1.094 -29.531 -6.602 1 92.62 94 GLU A C 1
ATOM 739 O O . GLU A 1 94 ? -1.316 -28.906 -7.641 1 92.62 94 GLU A O 1
ATOM 744 N N . ALA A 1 95 ? -2.01 -30.016 -5.844 1 93.19 95 ALA A N 1
ATOM 745 C CA . ALA A 1 95 ? -3.41 -29.703 -6.117 1 93.19 95 ALA A CA 1
ATOM 746 C C . ALA A 1 95 ? -3.652 -28.203 -6.113 1 93.19 95 ALA A C 1
ATOM 748 O O . ALA A 1 95 ? -4.309 -27.672 -7.012 1 93.19 95 ALA A O 1
ATOM 749 N N . ASP A 1 96 ? -3.096 -27.5 -5.156 1 92.19 96 ASP A N 1
ATOM 750 C CA . ASP A 1 96 ? -3.248 -26.062 -5.055 1 92.19 96 ASP A CA 1
ATOM 751 C C . ASP A 1 96 ? -2.58 -25.359 -6.234 1 92.19 96 ASP A C 1
ATOM 753 O O . ASP A 1 96 ? -3.158 -24.438 -6.828 1 92.19 96 ASP A O 1
ATOM 757 N N . LEU A 1 97 ? -1.417 -25.828 -6.508 1 92.38 97 LEU A N 1
ATOM 758 C CA . LEU A 1 97 ? -0.646 -25.203 -7.57 1 92.38 97 LEU A CA 1
ATOM 759 C C . LEU A 1 97 ? -1.34 -25.359 -8.922 1 92.38 97 LEU A C 1
ATOM 761 O O . LEU A 1 97 ? -1.388 -24.422 -9.719 1 92.38 97 LEU A O 1
ATOM 765 N N . THR A 1 98 ? -1.812 -26.547 -9.195 1 92.38 98 THR A N 1
ATOM 766 C CA . THR A 1 98 ? -2.551 -26.781 -10.43 1 92.38 98 THR A CA 1
ATOM 767 C C . THR A 1 98 ? -3.742 -25.844 -10.539 1 92.38 98 THR A C 1
ATOM 769 O O . THR A 1 98 ? -3.988 -25.266 -11.602 1 92.38 98 THR A O 1
ATOM 772 N N . ALA A 1 99 ? -4.465 -25.672 -9.484 1 92.62 99 ALA A N 1
ATOM 773 C CA . ALA A 1 99 ? -5.664 -24.844 -9.461 1 92.62 99 ALA A CA 1
ATOM 774 C C . ALA A 1 99 ? -5.32 -23.375 -9.727 1 92.62 99 ALA A C 1
ATOM 776 O O . ALA A 1 99 ? -6.012 -22.703 -10.492 1 92.62 99 ALA A O 1
ATOM 777 N N . VAL A 1 100 ? -4.258 -22.891 -9.18 1 93.56 100 VAL A N 1
ATOM 778 C CA . VAL A 1 100 ? -3.98 -21.453 -9.25 1 93.56 100 VAL A CA 1
ATOM 779 C C . VA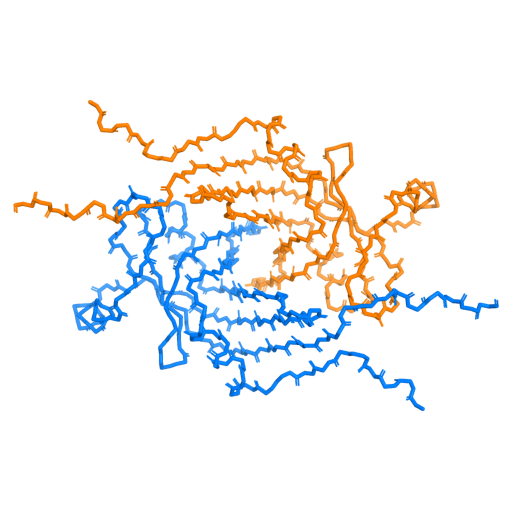L A 1 100 ? -3.252 -21.125 -10.555 1 93.56 100 VAL A C 1
ATOM 781 O O . VAL A 1 100 ? -3.332 -20 -11.047 1 93.56 100 VAL A O 1
ATOM 784 N N . GLU A 1 101 ? -2.523 -22.094 -11.086 1 90.5 101 GLU A N 1
ATOM 785 C CA . GLU A 1 101 ? -1.852 -21.875 -12.367 1 90.5 101 GLU A CA 1
ATOM 786 C C . GLU A 1 101 ? -2.855 -21.562 -13.469 1 90.5 101 GLU A C 1
ATOM 788 O O . GLU A 1 101 ? -2.555 -20.781 -14.383 1 90.5 101 GLU A O 1
ATOM 793 N N . ALA A 1 102 ? -3.979 -22.062 -13.312 1 90.75 102 ALA A N 1
ATOM 794 C CA . ALA A 1 102 ? -5.023 -21.891 -14.32 1 90.75 102 ALA A CA 1
ATOM 795 C C . ALA A 1 102 ? -5.633 -20.5 -14.25 1 90.75 102 ALA A C 1
ATOM 797 O O . ALA A 1 102 ? -6.363 -20.078 -15.156 1 90.75 102 ALA A O 1
ATOM 798 N N . LEU A 1 103 ? -5.332 -19.672 -13.266 1 91.69 103 LEU A N 1
ATOM 799 C CA . LEU A 1 103 ? -5.988 -18.391 -13.039 1 91.69 103 LEU A CA 1
ATOM 800 C C . LEU A 1 103 ? -5.402 -17.312 -13.938 1 91.69 103 LEU A C 1
ATOM 802 O O . LEU A 1 103 ? -5.988 -16.234 -14.094 1 91.69 103 LEU A O 1
ATOM 806 N N . GLY A 1 104 ? -4.262 -17.562 -14.594 1 83.88 104 GLY A N 1
ATOM 807 C CA . GLY A 1 104 ? -3.727 -16.641 -15.586 1 83.88 104 GLY A CA 1
ATOM 808 C C . GLY A 1 104 ? -3.141 -15.383 -14.977 1 83.88 104 GLY A C 1
ATOM 809 O O . GLY A 1 104 ? -3.316 -14.289 -15.516 1 83.88 104 GLY A O 1
ATOM 810 N N . LEU A 1 105 ? -2.473 -15.461 -13.867 1 87.5 105 LEU A N 1
ATOM 811 C CA . LEU A 1 105 ? -1.818 -14.312 -13.25 1 87.5 105 LEU A CA 1
ATOM 812 C C . LEU A 1 105 ? -0.8 -13.688 -14.195 1 87.5 105 LEU A C 1
ATOM 814 O O . LEU A 1 105 ? 0.045 -14.391 -14.758 1 87.5 105 LEU A O 1
ATOM 818 N N . ARG A 1 106 ? -0.974 -12.414 -14.5 1 83.56 106 ARG A N 1
ATOM 819 C CA . ARG A 1 106 ? -0.039 -11.625 -15.289 1 83.56 106 ARG A CA 1
ATOM 820 C C . ARG A 1 106 ? 0.872 -10.789 -14.391 1 83.56 106 ARG A C 1
ATOM 822 O O . ARG A 1 106 ? 0.418 -10.219 -13.406 1 83.56 106 ARG A O 1
ATOM 829 N N . THR A 1 107 ? 2.158 -10.828 -14.703 1 86.25 107 THR A N 1
ATOM 830 C CA . THR A 1 107 ? 3.111 -10.016 -13.953 1 86.25 107 THR A CA 1
ATOM 831 C C . THR A 1 107 ? 3.723 -8.938 -14.844 1 86.25 107 THR A C 1
ATOM 833 O O . THR A 1 107 ? 3.953 -9.164 -16.031 1 86.25 107 THR A O 1
ATOM 836 N N . TYR A 1 108 ? 3.885 -7.809 -14.305 1 84.94 108 TYR A N 1
ATOM 837 C CA . TYR A 1 108 ? 4.508 -6.707 -15.023 1 84.94 108 TYR A CA 1
ATOM 838 C C . TYR A 1 108 ? 6.02 -6.891 -15.102 1 84.94 108 TYR A C 1
ATOM 840 O O . TYR A 1 108 ? 6.637 -6.621 -16.125 1 84.94 108 TYR A O 1
ATOM 848 N N . ALA A 1 109 ? 6.57 -7.375 -13.953 1 78.94 109 ALA A N 1
ATOM 849 C CA . ALA A 1 109 ? 8.023 -7.512 -13.867 1 78.94 109 ALA A CA 1
ATOM 850 C C . ALA A 1 109 ? 8.508 -8.695 -14.703 1 78.94 109 ALA A C 1
ATOM 852 O O . ALA A 1 109 ? 7.973 -9.805 -14.594 1 78.94 109 ALA A O 1
ATOM 853 N N . PRO A 1 110 ? 9.445 -8.453 -15.539 1 73.5 110 PRO A N 1
ATOM 854 C CA . PRO A 1 110 ? 9.977 -9.516 -16.391 1 73.5 110 PRO A CA 1
ATOM 855 C C . PRO A 1 110 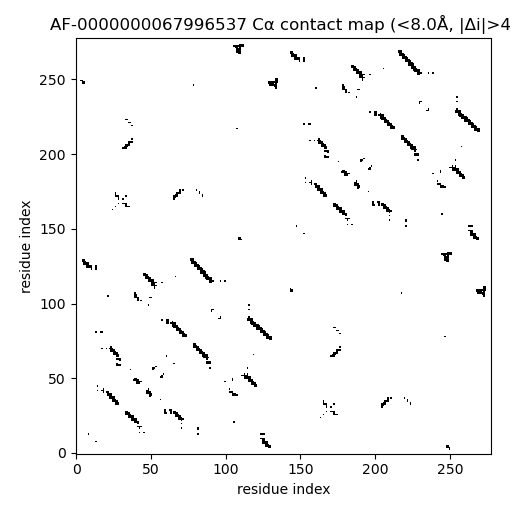? 10.875 -10.492 -15.641 1 73.5 110 PRO A C 1
ATOM 857 O O . PRO A 1 110 ? 12.047 -10.648 -15.977 1 73.5 110 PRO A O 1
ATOM 860 N N . THR A 1 111 ? 10.547 -10.797 -14.445 1 73.5 111 THR A N 1
ATOM 861 C CA . THR A 1 111 ? 11.297 -11.773 -13.656 1 73.5 111 THR A CA 1
ATOM 862 C C . THR A 1 111 ? 10.5 -13.062 -13.5 1 73.5 111 THR A C 1
ATOM 864 O O . THR A 1 111 ? 9.266 -13.055 -13.555 1 73.5 111 THR A O 1
ATOM 867 N N . TYR A 1 112 ? 11.266 -14.094 -13.477 1 67.56 112 TYR A N 1
ATOM 868 C CA . TYR A 1 112 ? 10.664 -15.406 -13.266 1 67.56 112 TYR A CA 1
ATOM 869 C C . TYR A 1 112 ? 10.227 -15.586 -11.82 1 67.56 112 TYR A C 1
ATOM 871 O O . TYR A 1 112 ? 11.047 -15.477 -10.906 1 67.56 112 TYR A O 1
ATOM 879 N N . LYS A 1 113 ? 9 -15.664 -11.664 1 75.69 113 LYS A N 1
ATOM 880 C CA . LYS A 1 113 ? 8.398 -15.898 -10.359 1 75.69 113 LYS A CA 1
ATOM 881 C C . LYS A 1 113 ? 7.637 -17.219 -10.328 1 75.69 113 LYS A C 1
ATOM 883 O O . LYS A 1 113 ? 6.703 -17.422 -11.109 1 75.69 113 LYS A O 1
ATOM 888 N N . THR A 1 114 ? 8.086 -18.141 -9.336 1 79.81 114 THR A N 1
ATOM 889 C CA . THR A 1 114 ? 7.5 -19.469 -9.398 1 79.81 114 THR A CA 1
ATOM 890 C C . THR A 1 114 ? 6.711 -19.766 -8.125 1 79.81 114 THR A C 1
ATOM 892 O O . THR A 1 114 ? 5.941 -20.734 -8.086 1 79.81 114 THR A O 1
ATOM 895 N N . ASN A 1 115 ? 6.824 -18.922 -7.145 1 92.19 115 ASN A N 1
ATOM 896 C CA . ASN A 1 115 ? 6.168 -19.234 -5.879 1 92.19 115 ASN A CA 1
ATOM 897 C C . ASN A 1 115 ? 4.801 -18.562 -5.777 1 92.19 115 ASN A C 1
ATOM 899 O O . ASN A 1 115 ? 4.691 -17.344 -5.918 1 92.19 115 ASN A O 1
ATOM 903 N N . TRP A 1 116 ? 3.834 -19.406 -5.504 1 95.38 116 TRP A N 1
ATOM 904 C CA . TRP A 1 116 ? 2.475 -18.906 -5.355 1 95.38 116 TRP A CA 1
ATOM 905 C C . TRP A 1 116 ? 2.139 -18.656 -3.887 1 95.38 116 TRP A C 1
ATOM 907 O O . TRP A 1 116 ? 2.461 -19.484 -3.027 1 95.38 116 TRP A O 1
ATOM 917 N N . VAL A 1 117 ? 1.534 -17.578 -3.641 1 96.81 117 VAL A N 1
ATOM 918 C CA . VAL A 1 117 ? 1.056 -17.219 -2.309 1 96.81 117 VAL A CA 1
ATOM 919 C C . VAL A 1 117 ? -0.448 -16.953 -2.352 1 96.81 117 VAL A C 1
ATOM 921 O O . VAL A 1 117 ? -0.951 -16.344 -3.297 1 96.81 117 VAL A O 1
ATOM 924 N N . GLU A 1 118 ? -1.12 -17.453 -1.418 1 97.88 118 GLU A N 1
ATOM 925 C CA . GLU A 1 118 ? -2.539 -17.188 -1.21 1 97.88 118 GLU A CA 1
ATOM 926 C C . GLU A 1 118 ? -2.758 -16.266 -0.004 1 97.88 118 GLU A C 1
ATOM 928 O O . GLU A 1 118 ? -2.131 -16.453 1.041 1 97.88 118 GLU A O 1
ATOM 933 N N . VAL A 1 119 ? -3.564 -15.273 -0.169 1 98.12 119 VAL A N 1
ATOM 934 C CA . VAL A 1 119 ? -4.074 -14.516 0.968 1 98.12 119 VAL A CA 1
ATOM 935 C C . VAL A 1 119 ? -5.539 -14.875 1.216 1 98.12 119 VAL A C 1
ATOM 937 O O . VAL A 1 119 ? -6.406 -14.555 0.403 1 98.12 119 VAL A O 1
ATOM 940 N N . GLU A 1 120 ? -5.762 -15.547 2.271 1 98.31 120 GLU A N 1
ATOM 941 C CA . GLU A 1 120 ? -7.113 -15.844 2.729 1 98.31 120 GLU A CA 1
ATOM 942 C C . GLU A 1 120 ? -7.656 -14.727 3.609 1 98.31 120 GLU A C 1
ATOM 944 O O . GLU A 1 120 ? -7.145 -14.484 4.703 1 98.31 120 GLU A O 1
ATOM 949 N N . PRO A 1 121 ? -8.75 -14.109 3.182 1 98.56 121 PRO A N 1
ATOM 950 C CA . PRO A 1 121 ? -9.227 -12.914 3.891 1 98.56 121 PRO A CA 1
ATOM 951 C C . PRO A 1 121 ? -9.891 -13.25 5.223 1 98.56 121 PRO A C 1
ATOM 953 O O . PRO A 1 121 ? -10.586 -14.266 5.332 1 98.56 121 PRO A O 1
ATOM 956 N N . THR A 1 122 ? -9.664 -12.453 6.211 1 97.94 122 THR A N 1
ATOM 957 C CA . THR A 1 122 ? -10.438 -12.453 7.449 1 97.94 122 THR A CA 1
ATOM 958 C C . THR A 1 122 ? -11.422 -11.289 7.477 1 97.94 122 THR A C 1
ATOM 960 O O . THR A 1 122 ? -12.422 -11.336 8.188 1 97.94 122 THR A O 1
ATOM 963 N N . SER A 1 123 ? -11.141 -10.25 6.754 1 98.25 123 SER A N 1
ATOM 964 C CA . SER A 1 123 ? -12.047 -9.117 6.586 1 98.25 123 SER A CA 1
ATOM 965 C C . SER A 1 123 ? -11.758 -8.367 5.293 1 98.25 123 SER A C 1
ATOM 967 O O . SER A 1 123 ? -10.641 -8.406 4.781 1 98.25 123 SER A O 1
ATOM 969 N N . VAL A 1 124 ? -12.75 -7.73 4.734 1 98.62 124 VAL A N 1
ATOM 970 C CA . VAL A 1 124 ? -12.648 -6.875 3.555 1 98.62 124 VAL A CA 1
ATOM 971 C C . VAL A 1 124 ? -13.469 -5.605 3.766 1 98.62 124 VAL A C 1
ATOM 973 O O . VAL A 1 124 ? -14.609 -5.664 4.227 1 98.62 124 VAL A O 1
ATOM 976 N N . SER A 1 125 ? -12.867 -4.531 3.52 1 98.38 125 SER A N 1
ATOM 977 C CA . SER A 1 125 ? -13.555 -3.248 3.623 1 98.38 125 SER A CA 1
ATOM 978 C C . SER A 1 125 ? -13.195 -2.33 2.463 1 98.38 125 SER A C 1
ATOM 980 O O . SER A 1 125 ? -12.094 -2.422 1.91 1 98.38 125 SER A O 1
ATOM 982 N N . GLY A 1 126 ? -14.125 -1.551 2.023 1 98.25 126 GLY A N 1
ATOM 983 C CA . GLY A 1 126 ? -13.914 -0.625 0.921 1 98.25 126 GLY A CA 1
ATOM 984 C C . GLY A 1 126 ? -14.523 0.743 1.168 1 98.25 126 GLY A C 1
ATOM 985 O O . GLY A 1 126 ? -15.539 0.862 1.859 1 98.25 126 GLY A O 1
ATOM 986 N N . ARG A 1 127 ? -13.922 1.767 0.614 1 96.81 127 ARG A N 1
ATOM 987 C CA . ARG A 1 127 ? -14.414 3.139 0.702 1 96.81 127 ARG A CA 1
ATOM 988 C C . ARG A 1 127 ? -14.508 3.777 -0.679 1 96.81 127 ARG A C 1
ATOM 990 O O . ARG A 1 127 ? -13.727 3.441 -1.577 1 96.81 127 ARG A O 1
ATOM 997 N N . GLU A 1 128 ? -15.484 4.613 -0.764 1 96.81 128 GLU A N 1
ATOM 998 C CA . GLU A 1 128 ? -15.703 5.406 -1.973 1 96.81 128 GLU A CA 1
ATOM 999 C C . GLU A 1 128 ? -16.078 6.84 -1.631 1 96.81 128 GLU A C 1
ATOM 1001 O O . GLU A 1 128 ? -16.891 7.074 -0.731 1 96.81 128 GLU A O 1
ATOM 1006 N N . PHE A 1 129 ? -15.484 7.781 -2.34 1 95 129 PHE A N 1
ATOM 1007 C CA . PHE A 1 129 ? -15.875 9.172 -2.143 1 95 129 PHE A CA 1
ATOM 1008 C C . PHE A 1 129 ? -15.523 10.008 -3.365 1 95 129 PHE A C 1
ATOM 1010 O O . PHE A 1 129 ? -14.641 9.641 -4.148 1 95 129 PHE A O 1
ATOM 1017 N N . GLU A 1 130 ? -16.219 11.047 -3.529 1 93.5 130 GLU A N 1
ATOM 1018 C CA . GLU A 1 130 ? -15.875 12.031 -4.555 1 93.5 130 GLU A CA 1
ATOM 1019 C C . GLU A 1 130 ? -14.734 12.938 -4.098 1 93.5 130 GLU A C 1
ATOM 1021 O O . GLU A 1 130 ? -14.75 13.445 -2.977 1 93.5 130 GLU A O 1
ATOM 1026 N N . ILE A 1 131 ? -13.805 13 -5.02 1 90.38 131 ILE A N 1
ATOM 1027 C CA . ILE A 1 131 ? -12.68 13.867 -4.688 1 90.38 131 ILE A CA 1
ATOM 1028 C C . ILE A 1 131 ? -13.125 15.328 -4.684 1 90.38 131 ILE A C 1
ATOM 1030 O O . ILE A 1 131 ? -13.797 15.773 -5.613 1 90.38 131 ILE A O 1
ATOM 1034 N N . GLY A 1 132 ? -12.93 15.953 -3.615 1 77.75 132 GLY A N 1
ATOM 1035 C CA . GLY A 1 132 ? -13.328 17.344 -3.484 1 77.75 132 GLY A CA 1
ATOM 1036 C C . GLY A 1 132 ? -12.477 18.109 -2.496 1 77.75 132 GLY A C 1
ATOM 1037 O O . GLY A 1 132 ? -11.5 17.578 -1.957 1 77.75 132 GLY A O 1
ATOM 1038 N N . GLU A 1 133 ? -12.734 19.453 -2.582 1 69.06 133 GLU A N 1
ATOM 1039 C CA . GLU A 1 133 ? -11.945 20.312 -1.704 1 69.06 133 GLU A CA 1
ATOM 1040 C C . GLU A 1 133 ? -12.273 20.047 -0.237 1 69.06 133 GLU A C 1
ATOM 1042 O O . GLU A 1 133 ? -13.406 19.688 0.095 1 69.06 133 GLU A O 1
ATOM 1047 N N . GLU A 1 134 ? -11.195 19.828 0.517 1 66.44 134 GLU A N 1
ATOM 1048 C CA . GLU A 1 134 ? -11.414 19.766 1.959 1 66.44 134 GLU A CA 1
ATOM 1049 C C . GLU A 1 134 ? -12.328 20.891 2.436 1 66.44 134 GLU A C 1
ATOM 1051 O O . GLU A 1 134 ? -12.203 22.031 1.982 1 66.44 134 GLU A O 1
ATOM 1056 N N . PRO A 1 135 ? -13.414 20.438 3.209 1 60.25 135 PRO A N 1
ATOM 1057 C CA . PRO A 1 135 ? -14.281 21.5 3.723 1 60.25 135 PRO A CA 1
ATOM 1058 C C . PRO A 1 135 ? -13.523 22.562 4.516 1 60.25 135 PRO A C 1
ATOM 1060 O O . PRO A 1 135 ? -12.539 22.25 5.191 1 60.25 135 PRO A O 1
ATOM 1063 N N . THR A 1 136 ? -13.203 23.688 3.902 1 54.72 136 THR A N 1
ATOM 1064 C CA . THR A 1 136 ? -12.609 24.812 4.633 1 54.72 136 THR A CA 1
ATOM 1065 C C . THR A 1 136 ? -13.5 25.234 5.793 1 54.72 136 THR A C 1
ATOM 1067 O O . THR A 1 136 ? -14.719 25.094 5.73 1 54.72 136 THR A O 1
ATOM 1070 N N . ASP A 1 137 ? -12.945 25.047 7.09 1 47.53 137 ASP A N 1
ATOM 1071 C CA . ASP A 1 137 ? -13.688 25.672 8.188 1 47.53 137 ASP A CA 1
ATOM 1072 C C . ASP A 1 137 ? -14.242 27.031 7.773 1 47.53 137 ASP A C 1
ATOM 1074 O O . ASP A 1 137 ? -13.477 27.938 7.414 1 47.53 137 ASP A O 1
ATOM 1078 N N . GLU A 1 138 ? -15.219 27.156 6.871 1 41.62 138 GLU A N 1
ATOM 1079 C CA . GLU A 1 138 ? -15.844 28.469 6.934 1 41.62 138 GLU A CA 1
ATOM 1080 C C . GLU A 1 138 ? -16.172 28.875 8.375 1 41.62 138 GLU A C 1
ATOM 1082 O O . GLU A 1 138 ? -17.016 28.25 9.016 1 41.62 138 GLU A O 1
ATOM 1087 N N . LEU A 1 139 ? -15.148 29.188 9.211 1 34.22 139 LEU A N 1
ATOM 1088 C CA . LEU A 1 139 ? -15.609 30.172 10.188 1 34.22 139 LEU A CA 1
ATOM 1089 C C . LEU A 1 139 ? -16 31.484 9.5 1 34.22 139 LEU A C 1
ATOM 1091 O O . LEU A 1 139 ? -15.344 31.906 8.555 1 34.22 139 LEU A O 1
ATOM 1095 N N . MET B 1 1 ? 25.125 -12.234 -19.969 1 36.97 1 MET B N 1
ATOM 1096 C CA . MET B 1 1 ? 24.781 -12.039 -18.562 1 36.97 1 MET B CA 1
ATOM 1097 C C . MET B 1 1 ? 23.344 -11.531 -18.438 1 36.97 1 MET B C 1
ATOM 1099 O O . MET B 1 1 ? 22.969 -10.539 -19.062 1 36.97 1 MET B O 1
ATOM 1103 N N . VAL B 1 2 ? 22.344 -12.398 -18.234 1 51.22 2 VAL B N 1
ATOM 1104 C CA . VAL B 1 2 ? 20.938 -12.047 -18.391 1 51.22 2 VAL B CA 1
ATOM 1105 C C . VAL B 1 2 ? 20.609 -10.844 -17.516 1 51.22 2 VAL B C 1
ATOM 1107 O O . VAL B 1 2 ? 20.828 -10.859 -16.312 1 51.22 2 VAL B O 1
ATOM 1110 N N . GLU B 1 3 ? 20.859 -9.617 -17.969 1 59.09 3 GLU B N 1
ATOM 1111 C CA . GLU B 1 3 ? 20.672 -8.344 -17.281 1 59.09 3 GLU B CA 1
ATOM 1112 C C . GLU B 1 3 ? 19.344 -8.32 -16.531 1 59.09 3 GLU B C 1
ATOM 1114 O O . GLU B 1 3 ? 18.328 -8.828 -17.016 1 59.09 3 GLU B O 1
ATOM 1119 N N . ASN B 1 4 ? 19.469 -8.117 -15.266 1 69.12 4 ASN B N 1
ATOM 1120 C CA . ASN B 1 4 ? 18.281 -7.949 -14.438 1 69.12 4 ASN B CA 1
ATOM 1121 C C . ASN B 1 4 ? 17.344 -6.883 -15 1 69.12 4 ASN B C 1
ATOM 1123 O O . ASN B 1 4 ? 17.734 -5.727 -15.148 1 69.12 4 ASN B O 1
ATOM 1127 N N . PRO B 1 5 ? 16.266 -7.402 -15.477 1 84.06 5 PRO B N 1
ATOM 1128 C CA . PRO B 1 5 ? 15.336 -6.473 -16.125 1 84.06 5 PRO B CA 1
ATOM 1129 C C . PRO B 1 5 ? 14.789 -5.418 -15.164 1 84.06 5 PRO B C 1
ATOM 1131 O O . PRO B 1 5 ? 14.156 -4.453 -15.602 1 84.06 5 PRO B O 1
ATOM 1134 N N . ILE B 1 6 ? 15.164 -5.516 -13.875 1 89.06 6 ILE B N 1
ATOM 1135 C CA . ILE B 1 6 ? 14.711 -4.547 -12.883 1 89.06 6 ILE B CA 1
ATOM 1136 C C . ILE B 1 6 ? 15.867 -3.631 -12.484 1 89.06 6 ILE B C 1
ATOM 1138 O O . ILE B 1 6 ? 16.906 -4.102 -12.031 1 89.06 6 ILE B O 1
ATOM 1142 N N . LYS B 1 7 ? 15.711 -2.408 -12.703 1 94.38 7 LYS B N 1
ATOM 1143 C CA . LYS B 1 7 ? 16.703 -1.395 -12.336 1 94.38 7 LYS B CA 1
ATOM 1144 C C . LYS B 1 7 ? 16.422 -0.83 -10.945 1 94.38 7 LYS B C 1
ATOM 1146 O O . LYS B 1 7 ? 15.281 -0.465 -10.633 1 94.38 7 LYS B O 1
ATOM 1151 N N . ASN B 1 8 ? 17.5 -0.748 -10.18 1 96.94 8 ASN B N 1
ATOM 1152 C CA . ASN B 1 8 ? 17.406 -0.061 -8.898 1 96.94 8 ASN B CA 1
ATOM 1153 C C . ASN B 1 8 ? 17.547 1.449 -9.055 1 96.94 8 ASN B C 1
ATOM 1155 O O . ASN B 1 8 ? 18.469 1.921 -9.711 1 96.94 8 ASN B O 1
ATOM 1159 N N . LEU B 1 9 ? 16.672 2.127 -8.484 1 98.25 9 LEU B N 1
ATOM 1160 C CA . LEU B 1 9 ? 16.734 3.584 -8.547 1 98.25 9 LEU B CA 1
ATOM 1161 C C . LEU B 1 9 ? 17.672 4.129 -7.473 1 98.25 9 LEU B C 1
ATOM 1163 O O . LEU B 1 9 ? 17.812 3.529 -6.402 1 98.25 9 LEU B O 1
ATOM 1167 N N . THR B 1 10 ? 18.266 5.215 -7.785 1 98.44 10 THR B N 1
ATOM 1168 C CA . THR B 1 10 ? 19.047 5.898 -6.762 1 98.44 10 THR B CA 1
ATOM 1169 C C . THR B 1 10 ? 18.141 6.527 -5.711 1 98.44 10 THR B C 1
ATOM 1171 O O . THR B 1 10 ? 16.969 6.781 -5.977 1 98.44 10 THR B O 1
ATOM 1174 N N . GLU B 1 11 ? 18.734 6.781 -4.562 1 98.31 11 GLU B N 1
ATOM 1175 C CA . GLU B 1 11 ? 17.953 7.445 -3.52 1 98.31 11 GLU B CA 1
ATOM 1176 C C . GLU B 1 11 ? 17.438 8.805 -3.99 1 98.31 11 GLU B C 1
ATOM 1178 O O . GLU B 1 11 ? 16.312 9.188 -3.686 1 98.31 11 GLU B O 1
ATOM 1183 N N . GLU B 1 12 ? 18.266 9.492 -4.699 1 98.25 12 GLU B N 1
ATOM 1184 C CA . GLU B 1 12 ? 17.875 10.797 -5.23 1 98.25 12 GLU B CA 1
ATOM 1185 C C . GLU B 1 12 ? 16.656 10.688 -6.137 1 98.25 12 GLU B C 1
ATOM 1187 O O . GLU B 1 12 ? 15.727 11.477 -6.031 1 98.25 12 GLU B O 1
ATOM 1192 N N . ARG B 1 13 ? 16.672 9.75 -7.008 1 98.44 13 ARG B N 1
ATOM 1193 C CA . ARG B 1 13 ? 15.555 9.531 -7.922 1 98.44 13 ARG B CA 1
ATOM 1194 C C . ARG B 1 13 ? 14.297 9.117 -7.164 1 98.44 13 ARG B C 1
ATOM 1196 O O . ARG B 1 13 ? 13.188 9.516 -7.516 1 98.44 13 ARG B O 1
ATOM 1203 N N . CYS B 1 14 ? 14.484 8.32 -6.137 1 98.81 14 CYS B N 1
ATOM 1204 C CA . CYS B 1 14 ? 13.367 7.93 -5.293 1 98.81 14 CYS B CA 1
ATOM 1205 C C . CYS B 1 14 ? 12.68 9.148 -4.691 1 98.81 14 CYS B C 1
ATOM 1207 O O . CYS B 1 14 ? 11.453 9.258 -4.734 1 98.81 14 CYS B O 1
ATOM 1209 N N . TRP B 1 15 ? 13.445 10.039 -4.207 1 98.75 15 TRP B N 1
ATOM 1210 C CA . TRP B 1 15 ? 12.859 11.211 -3.561 1 98.75 15 TRP B CA 1
ATOM 1211 C C . TRP B 1 15 ? 12.234 12.141 -4.59 1 98.75 15 TRP B C 1
ATOM 1213 O O . TRP B 1 15 ? 11.227 12.797 -4.309 1 98.75 15 TRP B O 1
ATOM 1223 N N . GLU B 1 16 ? 12.797 12.203 -5.773 1 98.69 16 GLU B N 1
ATOM 1224 C CA . GLU B 1 16 ? 12.141 12.945 -6.848 1 98.69 16 GLU B CA 1
ATOM 1225 C C . GLU B 1 16 ? 10.75 12.391 -7.137 1 98.69 16 GLU B C 1
ATOM 1227 O O . GLU B 1 16 ? 9.797 13.148 -7.305 1 98.69 16 GLU B O 1
ATOM 1232 N N . LEU B 1 17 ? 10.656 11.109 -7.191 1 98.75 17 LEU B N 1
ATOM 1233 C CA . LEU B 1 17 ? 9.375 10.461 -7.438 1 98.75 17 LEU B CA 1
ATOM 1234 C C . LEU B 1 17 ? 8.414 10.703 -6.285 1 98.75 17 LEU B C 1
ATOM 1236 O O . LEU B 1 17 ? 7.23 10.992 -6.504 1 98.75 17 LEU B O 1
ATOM 1240 N N . LEU B 1 18 ? 8.938 10.57 -5.086 1 98.75 18 LEU B N 1
ATOM 1241 C CA . LEU B 1 18 ? 8.109 10.812 -3.912 1 98.75 18 LEU B CA 1
ATOM 1242 C C . LEU B 1 18 ? 7.566 12.234 -3.912 1 98.75 18 LEU B C 1
ATOM 1244 O O . LEU B 1 18 ? 6.398 12.461 -3.588 1 98.75 18 LEU B O 1
ATOM 1248 N N . GLU B 1 19 ? 8.359 13.188 -4.246 1 98 19 GLU B N 1
ATOM 1249 C CA . GLU B 1 19 ? 7.953 14.586 -4.25 1 98 19 GLU B CA 1
ATOM 1250 C C . GLU B 1 19 ? 6.957 14.867 -5.375 1 98 19 GLU B C 1
ATOM 1252 O O . GLU B 1 19 ? 6.133 15.781 -5.266 1 98 19 GLU B O 1
ATOM 1257 N N . ALA B 1 20 ? 7.012 14.07 -6.383 1 97.44 20 ALA B N 1
ATOM 1258 C CA . ALA B 1 20 ? 6.156 14.281 -7.547 1 97.44 20 ALA B CA 1
ATOM 1259 C C . ALA B 1 20 ? 4.777 13.664 -7.332 1 97.44 20 ALA B C 1
ATOM 1261 O O . ALA B 1 20 ? 3.846 13.922 -8.094 1 97.44 20 ALA B O 1
ATOM 1262 N N . HIS B 1 21 ? 4.613 12.82 -6.355 1 97.12 21 HIS B N 1
ATOM 1263 C CA . HIS B 1 21 ? 3.348 12.156 -6.055 1 97.12 21 HIS B CA 1
ATOM 1264 C C . HIS B 1 21 ? 2.684 12.773 -4.828 1 97.12 21 HIS B C 1
ATOM 1266 O O . HIS B 1 21 ? 3.346 13.438 -4.023 1 97.12 21 HIS B O 1
ATOM 1272 N N . GLU B 1 22 ? 1.369 12.594 -4.711 1 95.81 22 GLU B N 1
ATOM 1273 C CA . GLU B 1 22 ? 0.622 13.117 -3.57 1 95.81 22 GLU B CA 1
ATOM 1274 C C . GLU B 1 22 ? -0.181 12.008 -2.887 1 95.81 22 GLU B C 1
ATOM 1276 O O . GLU B 1 22 ? -0.944 12.273 -1.955 1 95.81 22 GLU B O 1
ATOM 1281 N N . PHE B 1 23 ? -0.126 10.852 -3.398 1 96.94 23 PHE B N 1
ATOM 1282 C CA . PHE B 1 23 ? -0.902 9.711 -2.92 1 96.94 23 PHE B CA 1
ATOM 1283 C C . PHE B 1 23 ? -0.02 8.477 -2.781 1 96.94 23 PHE B C 1
ATOM 1285 O O . PHE B 1 23 ? 0.81 8.195 -3.65 1 96.94 23 PHE B O 1
ATOM 1292 N N . GLY B 1 24 ? -0.087 7.773 -1.686 1 98.19 24 GLY B N 1
ATOM 1293 C CA . GLY B 1 24 ? 0.66 6.559 -1.399 1 98.19 24 GLY B CA 1
ATOM 1294 C C . GLY B 1 24 ? -0.044 5.641 -0.416 1 98.19 24 GLY B C 1
ATOM 1295 O O . GLY B 1 24 ? -1.231 5.82 -0.133 1 98.19 24 GLY B O 1
ATOM 1296 N N . ARG B 1 25 ? 0.604 4.617 -0.02 1 98.69 25 ARG B N 1
ATOM 1297 C CA . ARG B 1 25 ? 0.07 3.652 0.934 1 98.69 25 ARG B CA 1
ATOM 1298 C C . ARG B 1 25 ? 0.992 3.508 2.141 1 98.69 25 ARG B C 1
ATOM 1300 O O . ARG B 1 25 ? 2.205 3.346 1.985 1 98.69 25 ARG B O 1
ATOM 1307 N N . LEU B 1 26 ? 0.431 3.576 3.277 1 98.19 26 LEU B N 1
ATOM 1308 C CA . LEU B 1 26 ? 1.13 3.436 4.551 1 98.19 26 LEU B CA 1
ATOM 1309 C C . LEU B 1 26 ? 0.808 2.096 5.203 1 98.19 26 LEU B C 1
ATOM 1311 O O . LEU B 1 26 ? -0.363 1.758 5.391 1 98.19 26 LEU B O 1
ATOM 1315 N N . ALA B 1 27 ? 1.808 1.336 5.461 1 98 27 ALA B N 1
ATOM 1316 C CA . ALA B 1 27 ? 1.654 0.092 6.215 1 98 27 ALA B CA 1
ATOM 1317 C C . ALA B 1 27 ? 2.133 0.258 7.652 1 98 27 ALA B C 1
ATOM 1319 O O . ALA B 1 27 ? 3.186 0.853 7.898 1 98 27 ALA B O 1
ATOM 1320 N N . LEU B 1 28 ? 1.366 -0.19 8.562 1 96.38 28 LEU B N 1
ATOM 1321 C CA . LEU B 1 28 ? 1.655 -0.178 9.992 1 96.38 28 LEU B CA 1
ATOM 1322 C C . LEU B 1 28 ? 1.445 -1.561 10.602 1 96.38 28 LEU B C 1
ATOM 1324 O O . LEU B 1 28 ? 0.706 -2.381 10.047 1 96.38 28 LEU B O 1
ATOM 1328 N N . ALA B 1 29 ? 2.131 -1.807 11.664 1 92.75 29 ALA B N 1
ATOM 1329 C CA . ALA B 1 29 ? 1.939 -3.061 12.391 1 92.75 29 ALA B CA 1
ATOM 1330 C C . ALA B 1 29 ? 1.843 -2.818 13.891 1 92.75 29 ALA B C 1
ATOM 1332 O O . ALA B 1 29 ? 2.668 -2.105 14.469 1 92.75 29 ALA B O 1
ATOM 1333 N N . VAL B 1 30 ? 0.812 -3.312 14.453 1 88.69 30 VAL B N 1
ATOM 1334 C CA . VAL B 1 30 ? 0.608 -3.254 15.898 1 88.69 30 VAL B CA 1
ATOM 1335 C C . VAL B 1 30 ? 0.13 -4.609 16.406 1 88.69 30 VAL B C 1
ATOM 1337 O O . VAL B 1 30 ? -0.839 -5.168 15.891 1 88.69 30 VAL B O 1
ATOM 1340 N N . GLY B 1 31 ? 0.762 -5.125 17.5 1 83.62 31 GLY B N 1
ATOM 1341 C CA . GLY B 1 31 ? 0.288 -6.328 18.156 1 83.62 31 GLY B CA 1
ATOM 1342 C C . GLY B 1 31 ? 0.182 -7.523 17.234 1 83.62 31 GLY B C 1
ATOM 1343 O O . GLY B 1 31 ? -0.78 -8.289 17.312 1 83.62 31 GLY B O 1
ATOM 1344 N N . GLY B 1 32 ? 1.031 -7.609 16.266 1 82.88 32 GLY B N 1
ATOM 1345 C CA . GLY B 1 32 ? 1.026 -8.742 15.352 1 82.88 32 GLY B CA 1
ATOM 1346 C C . GLY B 1 32 ? 0.084 -8.555 14.18 1 82.88 32 GLY B C 1
ATOM 1347 O O . GLY B 1 32 ? 0.031 -9.391 13.273 1 82.88 32 GLY B O 1
ATOM 1348 N N . GLU B 1 33 ? -0.679 -7.469 14.219 1 90.25 33 GLU B N 1
ATOM 1349 C CA . GLU B 1 33 ? -1.558 -7.156 13.102 1 90.25 33 GLU B CA 1
ATOM 1350 C C . GLU B 1 33 ? -0.905 -6.156 12.148 1 90.25 33 GLU B C 1
ATOM 1352 O O . GLU B 1 33 ? -0.074 -5.348 12.562 1 90.25 33 GLU B O 1
ATOM 1357 N N . VAL B 1 34 ? -1.288 -6.328 10.906 1 95.25 34 VAL B N 1
ATOM 1358 C CA . VAL B 1 34 ? -0.748 -5.418 9.898 1 95.25 34 VAL B CA 1
ATOM 1359 C C . VAL B 1 34 ? -1.89 -4.695 9.188 1 95.25 34 VAL B C 1
ATOM 1361 O O . VAL B 1 34 ? -2.924 -5.297 8.891 1 95.25 34 VAL B O 1
ATOM 1364 N N . ASP B 1 35 ? -1.718 -3.432 9.039 1 96 35 ASP B N 1
ATOM 1365 C CA . ASP B 1 35 ? -2.684 -2.602 8.328 1 96 35 ASP B CA 1
ATOM 1366 C C . ASP B 1 35 ? -2.018 -1.856 7.172 1 96 35 ASP B C 1
ATOM 1368 O O . ASP B 1 35 ? -0.794 -1.711 7.141 1 96 35 ASP B O 1
ATOM 1372 N N . ILE B 1 36 ? -2.789 -1.515 6.277 1 98.06 36 ILE B N 1
ATOM 1373 C CA . ILE B 1 36 ? -2.344 -0.693 5.156 1 98.06 36 ILE B CA 1
ATOM 1374 C C . ILE B 1 36 ? -3.387 0.382 4.855 1 98.06 36 ILE B C 1
ATOM 1376 O O . ILE B 1 36 ? -4.586 0.1 4.824 1 98.06 36 ILE B O 1
ATOM 1380 N N . TYR B 1 37 ? -2.963 1.623 4.629 1 96.5 37 TYR B N 1
ATOM 1381 C CA . TYR B 1 37 ? -3.855 2.762 4.438 1 96.5 37 TYR B CA 1
ATOM 1382 C C . TYR B 1 37 ? -3.441 3.582 3.223 1 96.5 37 TYR B C 1
ATOM 1384 O O . TYR B 1 37 ? -2.307 4.059 3.145 1 96.5 37 TYR B O 1
ATOM 1392 N N . PRO B 1 38 ? -4.336 3.67 2.285 1 97.25 38 PRO B N 1
ATOM 1393 C CA . PRO B 1 38 ? -4.07 4.723 1.303 1 97.25 38 PRO B CA 1
ATOM 1394 C C . PRO B 1 38 ? -4.148 6.125 1.902 1 97.25 38 PRO B C 1
ATOM 1396 O O . PRO B 1 38 ? -5.094 6.434 2.631 1 97.25 38 PRO B O 1
ATOM 1399 N N . VAL B 1 39 ? -3.15 6.965 1.602 1 95.94 39 VAL B N 1
ATOM 1400 C CA . VAL B 1 39 ? -3.146 8.297 2.207 1 95.94 39 VAL B CA 1
ATOM 1401 C C . VAL B 1 39 ? -2.637 9.32 1.198 1 95.94 39 VAL B C 1
ATOM 1403 O O . VAL B 1 39 ? -1.765 9.016 0.381 1 95.94 39 VAL B O 1
ATOM 1406 N N . ASN B 1 40 ? -3.217 10.5 1.239 1 96.12 40 ASN B N 1
ATOM 1407 C CA . ASN B 1 40 ? -2.539 11.648 0.644 1 96.12 40 ASN B CA 1
ATOM 1408 C C . ASN B 1 40 ? -1.372 12.125 1.506 1 96.12 40 ASN B C 1
ATOM 1410 O O . ASN B 1 40 ? -1.452 12.094 2.736 1 96.12 40 ASN B O 1
ATOM 1414 N N . TYR B 1 41 ? -0.341 12.562 0.804 1 97.25 41 TYR B N 1
ATOM 1415 C CA . TYR B 1 41 ? 0.852 12.953 1.546 1 97.25 41 TYR B CA 1
ATOM 1416 C C . TYR B 1 41 ? 1.623 14.039 0.801 1 97.25 41 TYR B C 1
ATOM 1418 O O . TYR B 1 41 ? 1.312 14.352 -0.351 1 97.25 41 TYR B O 1
ATOM 1426 N N . VAL B 1 42 ? 2.576 14.609 1.541 1 97.44 42 VAL B N 1
ATOM 1427 C CA . VAL B 1 42 ? 3.58 15.492 0.951 1 97.44 42 VAL B CA 1
ATOM 1428 C C . VAL B 1 42 ? 4.977 15.047 1.387 1 97.44 42 VAL B C 1
ATOM 1430 O O . VAL B 1 42 ? 5.184 14.672 2.543 1 97.44 42 VAL B O 1
ATOM 1433 N N . ALA B 1 43 ? 5.844 14.969 0.442 1 98.12 43 ALA B N 1
ATOM 1434 C CA . ALA B 1 43 ? 7.254 14.727 0.741 1 98.12 43 ALA B CA 1
ATOM 1435 C C . ALA B 1 43 ? 8.031 16.047 0.769 1 98.12 43 ALA B C 1
ATOM 1437 O O . ALA B 1 43 ? 7.938 16.844 -0.159 1 98.12 43 ALA B O 1
ATOM 1438 N N . HIS B 1 44 ? 8.766 16.203 1.808 1 97.19 44 HIS B N 1
ATOM 1439 C CA . HIS B 1 44 ? 9.562 17.422 1.989 1 97.19 44 HIS B CA 1
ATOM 1440 C C . HIS B 1 44 ? 10.742 17.156 2.918 1 97.19 44 HIS B C 1
ATOM 1442 O O . HIS B 1 44 ? 10.586 16.578 3.994 1 97.19 44 HIS B O 1
ATOM 1448 N N . GLY B 1 45 ? 11.984 17.625 2.521 1 96.44 45 GLY B N 1
ATOM 1449 C CA . GLY B 1 45 ? 13.156 17.422 3.359 1 96.44 45 GLY B CA 1
ATOM 1450 C C . GLY B 1 45 ? 13.461 15.953 3.627 1 96.44 45 GLY B C 1
ATOM 1451 O O . GLY B 1 45 ? 13.812 15.586 4.746 1 96.44 45 GLY B O 1
ATOM 1452 N N . GLN B 1 46 ? 13.164 15.148 2.699 1 97.69 46 GLN B N 1
ATOM 1453 C CA . GLN B 1 46 ? 13.383 13.703 2.77 1 97.69 46 GLN B CA 1
ATOM 1454 C C . GLN B 1 46 ? 12.609 13.086 3.93 1 97.69 46 GLN B C 1
ATOM 1456 O O . GLN B 1 46 ? 13.141 12.242 4.656 1 97.69 46 GLN B O 1
ATOM 1461 N N . LYS B 1 47 ? 11.469 13.602 4.09 1 98.25 47 LYS B N 1
ATOM 1462 C CA . LYS B 1 47 ? 10.469 13.055 5 1 98.25 47 LYS B CA 1
ATOM 1463 C C . LYS B 1 47 ? 9.094 13.023 4.348 1 98.25 47 LYS B C 1
ATOM 1465 O O . LYS B 1 47 ? 8.859 13.703 3.344 1 98.25 47 LYS B O 1
ATOM 1470 N N . ILE B 1 48 ? 8.266 12.211 4.93 1 98.44 48 ILE B N 1
ATOM 1471 C CA . ILE B 1 48 ? 6.895 12.086 4.457 1 98.44 48 ILE B CA 1
ATOM 1472 C C . ILE B 1 48 ? 5.934 12.617 5.523 1 98.44 48 ILE B C 1
ATOM 1474 O O . ILE B 1 48 ? 6.07 12.289 6.703 1 98.44 48 ILE B O 1
ATOM 1478 N N . TYR B 1 49 ? 4.988 13.414 5.074 1 97.75 49 TYR B N 1
ATOM 1479 C CA . TYR B 1 49 ? 3.988 13.969 5.98 1 97.75 49 TYR B CA 1
ATOM 1480 C C . TYR B 1 49 ? 2.58 13.703 5.469 1 97.75 49 TYR B C 1
ATOM 1482 O O . TYR B 1 49 ? 2.324 13.781 4.262 1 97.75 49 TYR B O 1
ATOM 1490 N N . PHE B 1 50 ? 1.691 13.414 6.375 1 96.19 50 PHE B N 1
ATOM 1491 C CA . PHE B 1 50 ? 0.281 13.297 6.027 1 96.19 50 PHE B CA 1
ATOM 1492 C C . PHE B 1 50 ? -0.602 13.664 7.215 1 96.19 50 PHE B C 1
ATOM 1494 O O . PHE B 1 50 ? -0.119 13.773 8.344 1 96.19 50 PHE B O 1
ATOM 1501 N N . ARG B 1 51 ? -1.867 13.867 6.883 1 93.88 51 ARG B N 1
ATOM 1502 C CA . ARG B 1 51 ? -2.848 14.141 7.926 1 93.88 51 ARG B CA 1
ATOM 1503 C C . ARG B 1 51 ? -3.822 12.977 8.086 1 93.88 51 ARG B C 1
ATOM 1505 O O . ARG B 1 51 ? -4.125 12.281 7.117 1 93.88 51 ARG B O 1
ATOM 1512 N N . THR B 1 52 ? -4.184 12.789 9.234 1 90.19 52 THR B N 1
ATOM 1513 C CA . THR B 1 52 ? -5.184 11.766 9.516 1 90.19 52 THR B CA 1
ATOM 1514 C C . THR B 1 52 ? -6.16 12.242 10.586 1 90.19 52 THR B C 1
ATOM 1516 O O . THR B 1 52 ? -5.836 13.125 11.383 1 90.19 52 THR B O 1
ATOM 1519 N N . ALA B 1 53 ? -7.418 11.758 10.438 1 83.44 53 ALA B N 1
ATOM 1520 C CA . ALA B 1 53 ? -8.367 11.969 11.531 1 83.44 53 ALA B CA 1
ATOM 1521 C C . ALA B 1 53 ? -7.977 11.141 12.758 1 83.44 53 ALA B C 1
ATOM 1523 O O . ALA B 1 53 ? -7.098 10.281 12.68 1 83.44 53 ALA B O 1
ATOM 1524 N N . GLU B 1 54 ? -8.625 11.562 13.828 1 81.5 54 GLU B N 1
ATOM 1525 C CA . GLU B 1 54 ? -8.523 10.672 14.977 1 81.5 54 GLU B CA 1
ATOM 1526 C C . GLU B 1 54 ? -9.125 9.305 14.672 1 81.5 54 GLU B C 1
ATOM 1528 O O . GLU B 1 54 ? -10.07 9.195 13.891 1 81.5 54 GLU B O 1
ATOM 1533 N N . GLY B 1 55 ? -8.484 8.219 15.375 1 86.06 55 GLY B N 1
ATOM 1534 C CA . GLY B 1 55 ? -8.977 6.875 15.117 1 86.06 55 GLY B CA 1
ATOM 1535 C C . GLY B 1 55 ? -7.871 5.836 15.055 1 86.06 55 GLY B C 1
ATOM 1536 O O . GLY B 1 55 ? -6.816 6.008 15.672 1 86.06 55 GLY B O 1
ATOM 1537 N N . GLN B 1 56 ? -8.219 4.801 14.391 1 83.88 56 GLN B N 1
ATOM 1538 C CA . GLN B 1 56 ? -7.367 3.617 14.398 1 83.88 56 GLN B CA 1
ATOM 1539 C C . GLN B 1 56 ? -5.992 3.924 13.812 1 83.88 56 GLN B C 1
ATOM 1541 O O . GLN B 1 56 ? -4.969 3.535 14.375 1 83.88 56 GLN B O 1
ATOM 1546 N N . LYS B 1 57 ? -5.992 4.641 12.703 1 86.62 57 LYS B N 1
ATOM 1547 C CA . LYS B 1 57 ? -4.723 4.93 12.047 1 86.62 57 LYS B CA 1
ATOM 1548 C C . LYS B 1 57 ? -3.799 5.73 12.961 1 86.62 57 LYS B C 1
ATOM 1550 O O . LYS B 1 57 ? -2.633 5.371 13.141 1 86.62 57 LYS B O 1
ATOM 1555 N N . LEU B 1 58 ? -4.277 6.777 13.492 1 85.31 58 LEU B N 1
ATOM 1556 C CA . LEU B 1 58 ? -3.459 7.566 14.398 1 85.31 58 LEU B CA 1
ATOM 1557 C C . LEU B 1 58 ? -3.027 6.734 15.602 1 85.31 58 LEU B C 1
ATOM 1559 O O . LEU B 1 58 ? -1.879 6.82 16.047 1 85.31 58 LEU B O 1
ATOM 1563 N N . SER B 1 59 ? -3.93 6.012 16.125 1 89.5 59 SER B N 1
ATOM 1564 C CA . SER B 1 59 ? -3.609 5.16 17.25 1 89.5 59 SER B CA 1
ATOM 1565 C C . SER B 1 59 ? -2.473 4.199 16.922 1 89.5 59 SER B C 1
ATOM 1567 O O . SER B 1 59 ? -1.579 3.979 17.75 1 89.5 59 SER B O 1
ATOM 1569 N N . GLU B 1 60 ? -2.52 3.602 15.773 1 89.56 60 GLU B N 1
ATOM 1570 C CA . GLU B 1 60 ? -1.467 2.678 15.359 1 89.56 60 GLU B CA 1
ATOM 1571 C C . GLU B 1 60 ? -0.122 3.391 15.242 1 89.56 60 GLU B C 1
ATOM 1573 O O . GLU B 1 60 ? 0.915 2.832 15.609 1 89.56 60 GLU B O 1
ATOM 1578 N N . VAL B 1 61 ? -0.133 4.578 14.719 1 91.06 61 VAL B N 1
ATOM 1579 C CA . VAL B 1 61 ? 1.082 5.379 14.609 1 91.06 61 VAL B CA 1
ATOM 1580 C C . VAL B 1 61 ? 1.67 5.621 15.992 1 91.06 61 VAL B C 1
ATOM 1582 O O . VAL B 1 61 ? 2.883 5.512 16.188 1 91.06 61 VAL B O 1
ATOM 1585 N N . VAL B 1 62 ? 0.823 5.902 16.906 1 88.25 62 VAL B N 1
ATOM 1586 C CA . VAL B 1 62 ? 1.248 6.23 18.266 1 88.25 62 VAL B CA 1
ATOM 1587 C C . VAL B 1 62 ? 1.812 4.988 18.938 1 88.25 62 VAL B C 1
ATOM 1589 O O . VAL B 1 62 ? 2.793 5.07 19.688 1 88.25 62 VAL B O 1
ATOM 1592 N N . ILE B 1 63 ? 1.231 3.887 18.641 1 87.19 63 ILE B N 1
ATOM 1593 C CA . ILE B 1 63 ? 1.603 2.65 19.312 1 87.19 63 ILE B CA 1
ATOM 1594 C C . ILE B 1 63 ? 2.854 2.061 18.672 1 87.19 63 ILE B C 1
ATOM 1596 O O . ILE B 1 63 ? 3.758 1.594 19.359 1 87.19 63 ILE B O 1
ATOM 1600 N N . SER B 1 64 ? 2.752 2 17.234 1 79.19 64 SER B N 1
ATOM 1601 C CA . SER B 1 64 ? 3.865 1.431 16.484 1 79.19 64 SER B CA 1
ATOM 1602 C C . SER B 1 64 ? 4.617 2.508 15.711 1 79.19 64 SER B C 1
ATOM 1604 O O . SER B 1 64 ? 4.027 3.229 14.906 1 79.19 64 SER B O 1
ATOM 1606 N N . ARG B 1 65 ? 5.844 2.658 15.906 1 85 65 ARG B N 1
ATOM 1607 C CA . ARG B 1 65 ? 6.613 3.68 15.211 1 85 65 ARG B CA 1
ATOM 1608 C C . ARG B 1 65 ? 7.086 3.174 13.852 1 85 65 ARG B C 1
ATOM 1610 O O . ARG B 1 65 ? 7.266 3.961 12.914 1 85 65 ARG B O 1
ATOM 1617 N N . LYS B 1 66 ? 7.148 1.845 13.758 1 94.12 66 LYS B N 1
ATOM 1618 C CA . LYS B 1 66 ? 7.68 1.346 12.492 1 94.12 66 LYS B CA 1
ATOM 1619 C C . LYS B 1 66 ? 6.625 1.416 11.391 1 94.12 66 LYS B C 1
ATOM 1621 O O . LYS B 1 66 ? 5.465 1.062 11.609 1 94.12 66 LYS B O 1
ATOM 1626 N N . ALA B 1 67 ? 7.039 1.905 10.297 1 97.38 67 ALA B N 1
ATOM 1627 C CA . ALA B 1 67 ? 6.133 2.084 9.164 1 97.38 67 ALA B CA 1
ATOM 1628 C C . ALA B 1 67 ? 6.836 1.784 7.844 1 97.38 67 ALA B C 1
ATOM 1630 O O . ALA B 1 67 ? 8.062 1.908 7.742 1 97.38 67 ALA B O 1
ATOM 1631 N N . ALA B 1 68 ? 6.141 1.295 6.934 1 98.38 68 ALA B N 1
ATOM 1632 C CA . ALA B 1 68 ? 6.543 1.26 5.527 1 98.38 68 ALA B CA 1
ATOM 1633 C C . ALA B 1 68 ? 5.598 2.092 4.668 1 98.38 68 ALA B C 1
ATOM 1635 O O . ALA B 1 68 ? 4.398 2.166 4.941 1 98.38 68 ALA B O 1
ATOM 1636 N N . PHE B 1 69 ? 6.094 2.756 3.736 1 98.81 69 PHE B N 1
ATOM 1637 C CA . PHE B 1 69 ? 5.355 3.635 2.838 1 98.81 69 PHE B CA 1
ATOM 1638 C C . PHE B 1 69 ? 5.703 3.342 1.384 1 98.81 69 PHE B C 1
ATOM 1640 O O . PHE B 1 69 ? 6.871 3.104 1.056 1 98.81 69 PHE B O 1
ATOM 1647 N N . GLU B 1 70 ? 4.719 3.346 0.522 1 98.94 70 GLU B N 1
ATOM 1648 C CA . GLU B 1 70 ? 4.945 2.92 -0.856 1 98.94 70 GLU B CA 1
ATOM 1649 C C . GLU B 1 70 ? 4.203 3.82 -1.841 1 98.94 70 GLU B C 1
ATOM 1651 O O . GLU B 1 70 ? 3.064 4.219 -1.589 1 98.94 70 GLU B O 1
ATOM 1656 N N . ILE B 1 71 ? 4.824 4.211 -2.928 1 98.88 71 ILE B N 1
ATOM 1657 C CA . ILE B 1 71 ? 4.172 4.777 -4.105 1 98.88 71 ILE B CA 1
ATOM 1658 C C . ILE B 1 71 ? 4.523 3.945 -5.336 1 98.88 71 ILE B C 1
ATOM 1660 O O . ILE B 1 71 ? 5.527 3.225 -5.34 1 98.88 71 ILE B O 1
ATOM 1664 N N . ASP B 1 72 ? 3.705 4.012 -6.332 1 98.62 72 ASP B N 1
ATOM 1665 C CA . ASP B 1 72 ? 3.982 3.355 -7.605 1 98.62 72 ASP B CA 1
ATOM 1666 C C . ASP B 1 72 ? 3.316 4.098 -8.766 1 98.62 72 ASP B C 1
ATOM 1668 O O . ASP B 1 72 ? 2.426 4.922 -8.547 1 98.62 72 ASP B O 1
ATOM 1672 N N . GLU B 1 73 ? 3.844 3.877 -9.898 1 98 73 GLU B N 1
ATOM 1673 C CA . GLU B 1 73 ? 3.285 4.457 -11.117 1 98 73 GLU B CA 1
ATOM 1674 C C . GLU B 1 73 ? 3.621 3.604 -12.336 1 98 73 GLU B C 1
ATOM 1676 O O . GLU B 1 73 ? 4.594 2.846 -12.32 1 98 73 GLU B O 1
ATOM 1681 N N . ILE B 1 74 ? 2.805 3.635 -13.328 1 96.38 74 ILE B N 1
ATOM 1682 C CA . ILE B 1 74 ? 3.08 3.15 -14.672 1 96.38 74 ILE B CA 1
ATOM 1683 C C . ILE B 1 74 ? 2.934 4.293 -15.672 1 96.38 74 ILE B C 1
ATOM 1685 O O . ILE B 1 74 ? 1.847 4.859 -15.828 1 96.38 74 ILE B O 1
ATOM 1689 N N . VAL B 1 75 ? 4 4.656 -16.25 1 96.12 75 VAL B N 1
ATOM 1690 C CA . VAL B 1 75 ? 4.012 5.715 -17.25 1 96.12 75 VAL B CA 1
ATOM 1691 C C . VAL B 1 75 ? 4.645 5.203 -18.547 1 96.12 75 VAL B C 1
ATOM 1693 O O . VAL B 1 75 ? 5.805 4.781 -18.547 1 96.12 75 VAL B O 1
ATOM 1696 N N . ASP B 1 76 ? 3.895 5.199 -19.594 1 95.38 76 ASP B N 1
ATOM 1697 C CA . ASP B 1 76 ? 4.371 4.824 -20.922 1 95.38 76 ASP B CA 1
ATOM 1698 C C . ASP B 1 76 ? 5.02 3.443 -20.891 1 95.38 76 ASP B C 1
ATOM 1700 O O . ASP B 1 76 ? 6.137 3.268 -21.391 1 95.38 76 ASP B O 1
ATOM 1704 N N . GLY B 1 77 ? 4.449 2.582 -20.203 1 94.31 77 GLY B N 1
ATOM 1705 C CA . GLY B 1 77 ? 4.879 1.193 -20.219 1 94.31 77 GLY B CA 1
ATOM 1706 C C . GLY B 1 77 ? 5.988 0.906 -19.219 1 94.31 77 GLY B C 1
ATOM 1707 O O . GLY B 1 77 ? 6.492 -0.218 -19.156 1 94.31 77 GLY B O 1
ATOM 1708 N N . THR B 1 78 ? 6.375 1.909 -18.531 1 96.38 78 THR B N 1
ATOM 1709 C CA . THR B 1 78 ? 7.41 1.739 -17.531 1 96.38 78 THR B CA 1
ATOM 1710 C C . THR B 1 78 ? 6.812 1.78 -16.125 1 96.38 78 THR B C 1
ATOM 1712 O O . THR B 1 78 ? 6.074 2.709 -15.781 1 96.38 78 THR B O 1
ATOM 1715 N N . ALA B 1 79 ? 7.078 0.724 -15.359 1 96.62 79 ALA B N 1
ATOM 1716 C CA . ALA B 1 79 ? 6.633 0.673 -13.969 1 96.62 79 ALA B CA 1
ATOM 1717 C C . ALA B 1 79 ? 7.73 1.158 -13.023 1 96.62 79 ALA B C 1
ATOM 1719 O O . ALA B 1 79 ? 8.898 0.812 -13.195 1 96.62 79 ALA B O 1
ATOM 1720 N N . ARG B 1 80 ? 7.348 2.014 -12.133 1 98.12 80 ARG B N 1
ATOM 1721 C CA . ARG B 1 80 ? 8.234 2.463 -11.062 1 98.12 80 ARG B CA 1
ATOM 1722 C C . ARG B 1 80 ? 7.566 2.32 -9.703 1 98.12 80 ARG B C 1
ATOM 1724 O O . ARG B 1 80 ? 6.348 2.469 -9.586 1 98.12 80 ARG B O 1
ATOM 1731 N N . SER B 1 81 ? 8.336 2.006 -8.727 1 98.38 81 SER B N 1
ATOM 1732 C CA . SER B 1 81 ? 7.859 1.992 -7.344 1 98.38 81 SER B CA 1
ATOM 1733 C C . SER B 1 81 ? 8.953 2.461 -6.383 1 98.38 81 SER B C 1
ATOM 1735 O O . SER B 1 81 ? 10.141 2.365 -6.691 1 98.38 81 SER B O 1
ATOM 1737 N N . VAL B 1 82 ? 8.539 3.031 -5.348 1 98.88 82 VAL B N 1
ATOM 1738 C CA . VAL B 1 82 ? 9.414 3.438 -4.254 1 98.88 82 VAL B CA 1
ATOM 1739 C C . VAL B 1 82 ? 8.852 2.924 -2.928 1 98.88 82 VAL B C 1
ATOM 1741 O O . VAL B 1 82 ? 7.652 3.021 -2.674 1 98.88 82 VAL B O 1
ATOM 1744 N N . VAL B 1 83 ? 9.703 2.328 -2.127 1 98.75 83 VAL B N 1
ATOM 1745 C CA . VAL B 1 83 ? 9.359 1.896 -0.776 1 98.75 83 VAL B CA 1
ATOM 1746 C C . VAL B 1 83 ? 10.25 2.611 0.238 1 98.75 83 VAL B C 1
ATOM 1748 O O . VAL B 1 83 ? 11.469 2.664 0.077 1 98.75 83 VAL B O 1
ATOM 1751 N N . VAL B 1 84 ? 9.609 3.188 1.178 1 98.81 84 VAL B N 1
ATOM 1752 C CA . VAL B 1 84 ? 10.289 3.846 2.289 1 98.81 84 VAL B CA 1
ATOM 1753 C C . VAL B 1 84 ? 10.008 3.094 3.588 1 98.81 84 VAL B C 1
ATOM 1755 O O . VAL B 1 84 ? 8.852 2.766 3.883 1 98.81 84 VAL B O 1
ATOM 1758 N N . HIS B 1 85 ? 11.031 2.736 4.246 1 98.31 85 HIS B N 1
ATOM 1759 C CA . HIS B 1 85 ? 10.898 2.301 5.633 1 98.31 85 HIS B CA 1
ATOM 1760 C C . HIS B 1 85 ? 11.289 3.412 6.602 1 98.31 85 HIS B C 1
ATOM 1762 O O . HIS B 1 85 ? 12.211 4.184 6.324 1 98.31 85 HIS B O 1
ATOM 1768 N N . GLY B 1 86 ? 10.555 3.445 7.691 1 97.88 86 GLY B N 1
ATOM 1769 C CA . GLY B 1 86 ? 10.906 4.48 8.648 1 97.88 86 GLY B CA 1
ATOM 1770 C C . GLY B 1 86 ? 10.062 4.445 9.906 1 97.88 86 GLY B C 1
ATOM 1771 O O . GLY B 1 86 ? 9.406 3.436 10.195 1 97.88 86 GLY B O 1
ATOM 1772 N N . ASN B 1 87 ? 10.203 5.523 10.648 1 97.12 87 ASN B N 1
ATOM 1773 C CA . ASN B 1 87 ? 9.453 5.699 11.891 1 97.12 87 ASN B CA 1
ATOM 1774 C C . ASN B 1 87 ? 8.391 6.785 11.758 1 97.12 87 ASN B C 1
ATOM 1776 O O . ASN B 1 87 ? 8.688 7.906 11.352 1 97.12 87 ASN B O 1
ATOM 1780 N N . ALA B 1 88 ? 7.188 6.379 12.062 1 96.88 88 ALA B N 1
ATOM 1781 C CA . ALA B 1 88 ? 6.078 7.332 12.055 1 96.88 88 ALA B CA 1
ATOM 1782 C C . ALA B 1 88 ? 5.875 7.949 13.438 1 96.88 88 ALA B C 1
ATOM 1784 O O . ALA B 1 88 ? 5.98 7.262 14.453 1 96.88 88 ALA B O 1
ATOM 1785 N N . GLN B 1 89 ? 5.551 9.211 13.422 1 96.12 89 GLN B N 1
ATOM 1786 C CA . GLN B 1 89 ? 5.312 9.891 14.695 1 96.12 89 GLN B CA 1
ATOM 1787 C C . GLN B 1 89 ? 4.234 10.961 14.547 1 96.12 89 GLN B C 1
ATOM 1789 O O . GLN B 1 89 ? 4.164 11.648 13.523 1 96.12 89 GLN B O 1
ATOM 1794 N N . TRP B 1 90 ? 3.439 11.031 15.555 1 95.94 90 TRP B N 1
ATOM 1795 C CA . TRP B 1 90 ? 2.447 12.094 15.672 1 95.94 90 TRP B CA 1
ATOM 1796 C C . TRP B 1 90 ? 3.104 13.414 16.062 1 95.94 90 TRP B C 1
ATOM 1798 O O . TRP B 1 90 ? 3.799 13.5 17.078 1 95.94 90 TRP B O 1
ATOM 1808 N N . LEU B 1 91 ? 2.877 14.406 15.211 1 95.62 91 LEU B N 1
ATOM 1809 C CA . LEU B 1 91 ? 3.459 15.711 15.5 1 95.62 91 LEU B CA 1
ATOM 1810 C C . LEU B 1 91 ? 2.549 16.516 16.422 1 95.62 91 LEU B C 1
ATOM 1812 O O . LEU B 1 91 ? 1.376 16.734 16.109 1 95.62 91 LEU B O 1
ATOM 1816 N N . THR B 1 92 ? 3.135 17.016 17.5 1 93.5 92 THR B N 1
ATOM 1817 C CA . THR B 1 92 ? 2.277 17.703 18.453 1 93.5 92 THR B CA 1
ATOM 1818 C C . THR B 1 92 ? 2.879 19.062 18.828 1 93.5 92 THR B C 1
ATOM 1820 O O . THR B 1 92 ? 2.193 19.906 19.406 1 93.5 92 THR B O 1
ATOM 1823 N N . SER B 1 93 ? 4.129 19.297 18.516 1 94.12 93 SER B N 1
ATOM 1824 C CA . SER B 1 93 ? 4.73 20.578 18.875 1 94.12 93 SER B CA 1
ATOM 1825 C C . SER B 1 93 ? 4.262 21.688 17.953 1 94.12 93 SER B C 1
ATOM 1827 O O . SER B 1 93 ? 4.141 21.5 16.75 1 94.12 93 SER B O 1
ATOM 1829 N N . GLU B 1 94 ? 4.074 22.812 18.516 1 92.44 94 GLU B N 1
ATOM 1830 C CA . GLU B 1 94 ? 3.639 23.969 17.734 1 92.44 94 GLU B CA 1
ATOM 1831 C C . GLU B 1 94 ? 4.625 24.266 16.609 1 92.44 94 GLU B C 1
ATOM 1833 O O . GLU B 1 94 ? 4.219 24.641 15.508 1 92.44 94 GLU B O 1
ATOM 1838 N N . ALA B 1 95 ? 5.859 24.25 16.953 1 93.12 95 ALA B N 1
ATOM 1839 C CA . ALA B 1 95 ? 6.891 24.516 15.953 1 93.12 95 ALA B CA 1
ATOM 1840 C C . ALA B 1 95 ? 6.777 23.547 14.781 1 93.12 95 ALA B C 1
ATOM 1842 O O . ALA B 1 95 ? 6.836 23.969 13.617 1 93.12 95 ALA B O 1
ATOM 1843 N N . ASP B 1 96 ? 6.57 22.281 15.039 1 92.06 96 ASP B N 1
ATOM 1844 C CA . ASP B 1 96 ? 6.438 21.281 13.992 1 92.06 96 ASP B CA 1
ATOM 1845 C C . ASP B 1 96 ? 5.18 21.516 13.156 1 92.06 96 ASP B C 1
ATOM 1847 O O . ASP B 1 96 ? 5.223 21.453 11.93 1 92.06 96 ASP B O 1
ATOM 1851 N N . LEU B 1 97 ? 4.145 21.781 13.883 1 92.19 97 LEU B N 1
ATOM 1852 C CA . LEU B 1 97 ? 2.865 21.969 13.203 1 92.19 97 LEU B CA 1
ATOM 1853 C C . LEU B 1 97 ? 2.9 23.172 12.281 1 92.19 97 LEU B C 1
ATOM 1855 O O . LEU B 1 97 ? 2.387 23.125 11.164 1 92.19 97 LEU B O 1
ATOM 1859 N N . THR B 1 98 ? 3.453 24.266 12.766 1 92.06 98 THR B N 1
ATOM 1860 C CA . THR B 1 98 ? 3.592 25.453 11.938 1 92.06 98 THR B CA 1
ATOM 1861 C C . THR B 1 98 ? 4.375 25.141 10.672 1 92.06 98 THR B C 1
ATOM 1863 O O . THR B 1 98 ? 3.992 25.562 9.578 1 92.06 98 THR B O 1
ATOM 1866 N N . ALA B 1 99 ? 5.438 24.438 10.797 1 92.31 99 ALA B N 1
ATOM 1867 C CA . ALA B 1 99 ? 6.312 24.109 9.672 1 92.31 99 ALA B CA 1
ATOM 1868 C C . ALA B 1 99 ? 5.586 23.25 8.648 1 92.31 99 ALA B C 1
ATOM 1870 O O . ALA B 1 99 ? 5.699 23.484 7.441 1 92.31 99 ALA B O 1
ATOM 1871 N N . VAL B 1 100 ? 4.793 22.312 9.062 1 93.25 100 VAL B N 1
ATOM 1872 C CA . VAL B 1 100 ? 4.223 21.344 8.141 1 93.25 100 VAL B CA 1
ATOM 1873 C C . VAL B 1 100 ? 2.934 21.891 7.535 1 93.25 100 VAL B C 1
ATOM 1875 O O . VAL B 1 100 ? 2.539 21.516 6.434 1 93.25 100 VAL B O 1
ATOM 1878 N N . GLU B 1 101 ? 2.27 22.766 8.258 1 90.06 101 GLU B N 1
ATOM 1879 C CA . GLU B 1 101 ? 1.064 23.391 7.723 1 90.06 101 GLU B CA 1
ATOM 1880 C C . GLU B 1 101 ? 1.368 24.172 6.445 1 90.06 101 GLU B C 1
ATOM 1882 O O . GLU B 1 101 ? 0.53 24.234 5.543 1 90.06 101 GLU B O 1
ATOM 1887 N N . ALA B 1 102 ? 2.52 24.625 6.371 1 90.38 102 ALA B N 1
ATOM 1888 C CA . ALA B 1 102 ? 2.934 25.438 5.234 1 90.38 102 ALA B CA 1
ATOM 1889 C C . ALA B 1 102 ? 3.201 24.578 4.004 1 90.38 102 ALA B C 1
ATOM 1891 O O . ALA B 1 102 ? 3.338 25.094 2.893 1 90.38 102 ALA B O 1
ATOM 1892 N N . LEU B 1 103 ? 3.221 23.25 4.094 1 91.31 103 LEU B N 1
ATOM 1893 C CA . LEU B 1 103 ? 3.627 22.359 3.014 1 91.31 103 LEU B CA 1
ATOM 1894 C C . LEU B 1 103 ? 2.484 22.156 2.025 1 91.31 103 LEU B C 1
ATOM 1896 O O . LEU B 1 103 ? 2.701 21.672 0.913 1 91.31 103 LEU B O 1
ATOM 1900 N N . GLY B 1 104 ? 1.251 22.562 2.371 1 83.38 104 GLY B N 1
ATOM 1901 C CA . GLY B 1 104 ? 0.147 22.531 1.425 1 83.38 104 GLY B CA 1
ATOM 1902 C C . GLY B 1 104 ? -0.345 21.125 1.121 1 83.38 104 GLY B C 1
ATOM 1903 O O . GLY B 1 104 ? -0.658 20.812 -0.027 1 83.38 104 GLY B O 1
ATOM 1904 N N . LEU B 1 105 ? -0.439 20.25 2.061 1 86.94 105 LEU B N 1
ATOM 1905 C CA . LEU B 1 105 ? -0.965 18.906 1.872 1 86.94 105 LEU B CA 1
ATOM 1906 C C . LEU B 1 105 ? -2.404 18.953 1.371 1 86.94 105 LEU B C 1
ATOM 1908 O O . LEU B 1 105 ? -3.248 19.641 1.954 1 86.94 105 LEU B O 1
ATOM 1912 N N . ARG B 1 106 ? -2.639 18.359 0.22 1 83.19 106 ARG B N 1
ATOM 1913 C CA . ARG B 1 106 ? -3.969 18.203 -0.356 1 83.19 106 ARG B CA 1
ATOM 1914 C C . ARG B 1 106 ? -4.535 16.828 -0.057 1 83.19 106 ARG B C 1
ATOM 1916 O O . ARG B 1 106 ? -3.816 15.82 -0.136 1 83.19 106 ARG B O 1
ATOM 1923 N N . THR B 1 107 ? -5.781 16.797 0.379 1 85.69 107 THR B N 1
ATOM 1924 C CA . THR B 1 107 ? -6.441 15.523 0.642 1 85.69 107 THR B CA 1
ATOM 1925 C C . THR B 1 107 ? -7.59 15.297 -0.336 1 85.69 107 THR B C 1
ATOM 1927 O O . THR B 1 107 ? -8.281 16.25 -0.72 1 85.69 107 THR B O 1
ATOM 1930 N N . TYR B 1 108 ? -7.719 14.125 -0.76 1 84.19 108 TYR B N 1
ATOM 1931 C CA . TYR B 1 108 ? -8.812 13.758 -1.646 1 84.19 108 TYR B CA 1
ATOM 1932 C C . TYR B 1 108 ? -10.117 13.609 -0.868 1 84.19 108 TYR B C 1
ATO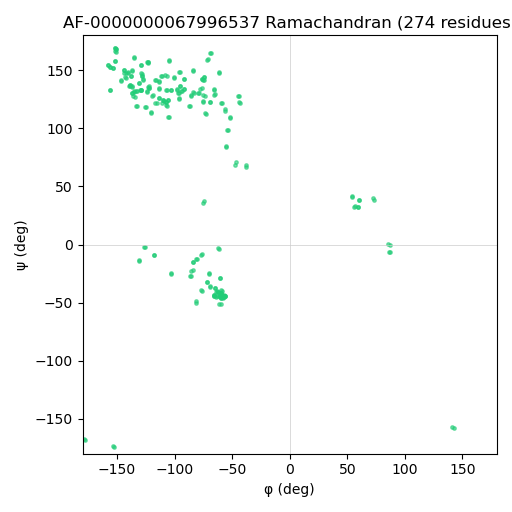M 1934 O O . TYR B 1 108 ? -11.18 14.023 -1.339 1 84.19 108 TYR B O 1
ATOM 1942 N N . ALA B 1 109 ? -9.977 13.031 0.342 1 77.75 109 ALA B N 1
ATOM 1943 C CA . ALA B 1 109 ? -11.164 12.75 1.146 1 77.75 109 ALA B CA 1
ATOM 1944 C C . ALA B 1 109 ? -11.719 14.031 1.764 1 77.75 109 ALA B C 1
ATOM 1946 O O . ALA B 1 109 ? -10.977 14.82 2.35 1 77.75 109 ALA B O 1
ATOM 1947 N N . PRO B 1 110 ? -12.977 14.258 1.583 1 71.75 110 PRO B N 1
ATOM 1948 C CA . PRO B 1 110 ? -13.609 15.469 2.113 1 71.75 110 PRO B CA 1
ATOM 1949 C C . PRO B 1 110 ? -13.828 15.406 3.625 1 71.75 110 PRO B C 1
ATOM 1951 O O . PRO B 1 110 ? -14.961 15.492 4.094 1 71.75 110 PRO B O 1
ATOM 1954 N N . THR B 1 111 ? -12.953 14.812 4.344 1 72.31 111 THR B N 1
ATOM 1955 C CA . THR B 1 111 ? -13.039 14.758 5.797 1 72.31 111 THR B CA 1
ATOM 1956 C C . THR B 1 111 ? -12.008 15.688 6.434 1 72.31 111 THR B C 1
ATOM 1958 O O . THR B 1 111 ? -10.953 15.945 5.848 1 72.31 111 THR B O 1
ATOM 1961 N N . TYR B 1 112 ? -12.453 16.234 7.516 1 67.06 112 TYR B N 1
ATOM 1962 C CA . TYR B 1 112 ? -11.562 17.109 8.273 1 67.06 112 TYR B CA 1
ATOM 1963 C C . TYR B 1 112 ? -10.484 16.297 8.992 1 67.06 112 TYR B C 1
ATOM 1965 O O . TYR B 1 112 ? -10.805 15.406 9.789 1 67.06 112 TYR B O 1
ATOM 1973 N N . LYS B 1 113 ? -9.328 16.469 8.562 1 74.62 113 LYS B N 1
ATOM 1974 C CA . LYS B 1 113 ? -8.164 15.82 9.156 1 74.62 113 LYS B CA 1
ATOM 1975 C C . LYS B 1 113 ? -7.215 16.844 9.773 1 74.62 113 LYS B C 1
ATOM 1977 O O . LYS B 1 113 ? -6.719 17.734 9.078 1 74.62 113 LYS B O 1
ATOM 1982 N N . THR B 1 114 ? -6.969 16.656 11.164 1 79 114 THR B N 1
ATOM 1983 C CA . THR B 1 114 ? -6.207 17.719 11.805 1 79 114 THR B CA 1
ATOM 1984 C C . THR B 1 114 ? -4.887 17.188 12.359 1 79 114 THR B C 1
ATOM 1986 O O . THR B 1 114 ? -3.99 17.953 12.695 1 79 114 THR B O 1
ATOM 1989 N N . ASN B 1 115 ? -4.719 15.883 12.344 1 91.88 115 ASN B N 1
ATOM 1990 C CA . ASN B 1 115 ? -3.512 15.336 12.953 1 91.88 115 ASN B CA 1
ATOM 1991 C C . ASN B 1 115 ? -2.42 15.094 11.914 1 91.88 115 ASN B C 1
ATOM 1993 O O . ASN B 1 115 ? -2.639 14.383 10.93 1 91.88 115 ASN B O 1
ATOM 1997 N N . TRP B 1 116 ? -1.296 15.688 12.227 1 95.12 116 TRP B N 1
ATOM 1998 C CA . TRP B 1 116 ? -0.157 15.523 11.328 1 95.12 116 TRP B CA 1
ATOM 1999 C C . TRP B 1 116 ? 0.745 14.383 11.797 1 95.12 116 TRP B C 1
ATOM 2001 O O . TRP B 1 116 ? 1.024 14.258 12.992 1 95.12 116 TRP B O 1
ATOM 2011 N N . VAL B 1 117 ? 1.153 13.602 10.875 1 96.62 117 VAL B N 1
ATOM 2012 C CA . VAL B 1 117 ? 2.094 12.516 11.125 1 96.62 117 VAL B CA 1
ATOM 2013 C C . VAL B 1 117 ? 3.324 12.688 10.242 1 96.62 117 VAL B C 1
ATOM 2015 O O . VAL B 1 117 ? 3.207 13.047 9.062 1 96.62 117 VAL B O 1
ATOM 2018 N N . GLU B 1 118 ? 4.441 12.492 10.805 1 97.69 118 GLU B N 1
ATOM 2019 C CA . GLU B 1 118 ? 5.711 12.461 10.078 1 97.69 118 GLU B CA 1
ATOM 2020 C C . GLU B 1 118 ? 6.258 11.039 9.992 1 97.69 118 GLU B C 1
ATOM 2022 O O . GLU B 1 118 ? 6.223 10.289 10.969 1 97.69 118 GLU B O 1
ATOM 2027 N N . VAL B 1 119 ? 6.668 10.648 8.82 1 98.06 119 VAL B N 1
ATOM 2028 C CA . VAL B 1 119 ? 7.469 9.438 8.664 1 98.06 119 VAL B CA 1
ATOM 2029 C C . VAL B 1 119 ? 8.922 9.805 8.391 1 98.06 119 VAL B C 1
ATOM 2031 O O . VAL B 1 119 ? 9.242 10.352 7.328 1 98.06 119 VAL B O 1
ATOM 2034 N N . GLU B 1 120 ? 9.734 9.555 9.336 1 98.25 120 GLU B N 1
ATOM 2035 C CA . GLU B 1 120 ? 11.18 9.711 9.188 1 98.25 120 GLU B CA 1
ATOM 2036 C C . GLU B 1 120 ? 11.812 8.445 8.617 1 98.25 120 GLU B C 1
ATOM 2038 O O . GLU B 1 120 ? 11.812 7.398 9.266 1 98.25 120 GLU B O 1
ATOM 2043 N N . PRO B 1 121 ? 12.438 8.555 7.449 1 98.5 121 PRO B N 1
ATOM 2044 C CA . PRO B 1 121 ? 12.914 7.352 6.773 1 98.5 121 PRO B CA 1
ATOM 2045 C C . PRO B 1 121 ? 14.172 6.773 7.422 1 98.5 121 PRO B C 1
ATOM 2047 O O . PRO B 1 121 ? 15.031 7.523 7.887 1 98.5 121 PRO B O 1
ATOM 2050 N N . THR B 1 122 ? 14.258 5.492 7.492 1 97.88 122 THR B N 1
ATOM 2051 C CA . THR B 1 122 ? 15.484 4.77 7.816 1 97.88 122 THR B CA 1
ATOM 2052 C C . THR B 1 122 ? 16.109 4.176 6.555 1 97.88 122 THR B C 1
ATOM 2054 O O . THR B 1 122 ? 17.312 3.918 6.516 1 97.88 122 THR B O 1
ATOM 2057 N N . SER B 1 123 ? 15.32 3.93 5.559 1 98.25 123 SER B N 1
ATOM 2058 C CA . SER B 1 123 ? 15.797 3.48 4.254 1 98.25 123 SER B CA 1
ATOM 2059 C C . SER B 1 123 ? 14.805 3.83 3.152 1 98.25 123 SER B C 1
ATOM 2061 O O . SER B 1 123 ? 13.609 3.988 3.412 1 98.25 123 SER B O 1
ATOM 2063 N N . VAL B 1 124 ? 15.281 3.998 1.95 1 98.62 124 VAL B N 1
ATOM 2064 C CA . VAL B 1 124 ? 14.484 4.246 0.751 1 98.62 124 VAL B CA 1
ATOM 2065 C C . VAL B 1 124 ? 15.023 3.41 -0.408 1 98.62 124 VAL B C 1
ATOM 2067 O O . VAL B 1 124 ? 16.234 3.359 -0.633 1 98.62 124 VAL B O 1
ATOM 2070 N N . SER B 1 125 ? 14.164 2.744 -1.034 1 98.38 125 SER B N 1
ATOM 2071 C CA . SER B 1 125 ? 14.539 1.951 -2.201 1 98.38 125 SER B CA 1
ATOM 2072 C C . SER B 1 125 ? 13.508 2.084 -3.314 1 98.38 125 SER B C 1
ATOM 2074 O O . SER B 1 125 ? 12.328 2.318 -3.049 1 98.38 125 SER B O 1
ATOM 2076 N N . GLY B 1 126 ? 13.953 2.061 -4.523 1 98.31 126 GLY B N 1
ATOM 2077 C CA . GLY B 1 126 ? 13.078 2.176 -5.68 1 98.31 126 GLY B CA 1
ATOM 2078 C C . GLY B 1 126 ? 13.43 1.21 -6.797 1 98.31 126 GLY B C 1
ATOM 2079 O O . GLY B 1 126 ? 14.602 0.852 -6.965 1 98.31 126 GLY B O 1
ATOM 2080 N N . ARG B 1 127 ? 12.453 0.796 -7.551 1 96.94 127 ARG B N 1
ATOM 2081 C CA . ARG B 1 127 ? 12.633 -0.086 -8.695 1 96.94 127 ARG B CA 1
ATOM 2082 C C . ARG B 1 127 ? 11.953 0.486 -9.938 1 96.94 127 ARG B C 1
ATOM 2084 O O . ARG B 1 127 ? 10.93 1.173 -9.836 1 96.94 127 ARG B O 1
ATOM 2091 N N . GLU B 1 128 ? 12.586 0.182 -11.031 1 96.88 128 GLU B N 1
ATOM 2092 C CA . GLU B 1 128 ? 12.055 0.553 -12.344 1 96.88 128 GLU B CA 1
ATOM 2093 C C . GLU B 1 128 ? 12.242 -0.577 -13.352 1 96.88 128 GLU B C 1
ATOM 2095 O O . GLU B 1 128 ? 13.305 -1.207 -13.398 1 96.88 128 GLU B O 1
ATOM 2100 N N . PHE B 1 129 ? 11.203 -0.814 -14.133 1 95.19 129 PHE B N 1
ATOM 2101 C CA . PHE B 1 129 ? 11.336 -1.808 -15.188 1 95.19 129 PHE B CA 1
ATOM 2102 C C . PHE B 1 129 ? 10.305 -1.568 -16.281 1 95.19 129 PHE B C 1
ATOM 2104 O O . PHE B 1 129 ? 9.273 -0.945 -16.047 1 95.19 129 PHE B O 1
ATOM 2111 N N . GLU B 1 130 ? 10.625 -2.012 -17.422 1 93.62 130 GLU B N 1
ATOM 2112 C CA . GLU B 1 130 ? 9.672 -2.008 -18.516 1 93.62 130 GLU B CA 1
ATOM 2113 C C . GLU B 1 130 ? 8.695 -3.176 -18.406 1 93.62 130 GLU B C 1
ATOM 2115 O O . GLU B 1 130 ? 9.109 -4.316 -18.188 1 93.62 130 GLU B O 1
ATOM 2120 N N . ILE B 1 131 ? 7.453 -2.77 -18.531 1 90.56 131 ILE B N 1
ATOM 2121 C CA . ILE B 1 131 ? 6.441 -3.818 -18.469 1 90.56 131 ILE B CA 1
ATOM 2122 C C . ILE B 1 131 ? 6.523 -4.695 -19.719 1 90.56 131 ILE B C 1
ATOM 2124 O O . ILE B 1 131 ? 6.59 -4.191 -20.844 1 90.56 131 ILE B O 1
ATOM 2128 N N . GLY B 1 132 ? 6.703 -5.91 -19.516 1 77.62 132 GLY B N 1
ATOM 2129 C CA . GLY B 1 132 ? 6.816 -6.844 -20.625 1 77.62 132 GLY B CA 1
ATOM 2130 C C . GLY B 1 132 ? 6.367 -8.25 -20.266 1 77.62 132 GLY B C 1
ATOM 2131 O O . GLY B 1 132 ? 5.898 -8.492 -19.156 1 77.62 132 GLY B O 1
ATOM 2132 N N . GLU B 1 133 ? 6.266 -9.016 -21.391 1 68.44 133 GLU B N 1
ATOM 2133 C CA . GLU B 1 133 ? 5.793 -10.383 -21.172 1 68.44 133 GLU B CA 1
ATOM 2134 C C . GLU B 1 133 ? 6.789 -11.188 -20.344 1 68.44 133 GLU B C 1
ATOM 2136 O O . GLU B 1 133 ? 7.996 -10.945 -20.406 1 68.44 133 GLU B O 1
ATOM 2141 N N . GLU B 1 134 ? 6.23 -11.797 -19.312 1 66.06 134 GLU B N 1
ATOM 2142 C CA . GLU B 1 134 ? 7.074 -12.734 -18.578 1 66.06 134 GLU B CA 1
ATOM 2143 C C . GLU B 1 134 ? 7.867 -13.625 -19.531 1 66.06 134 GLU B C 1
ATOM 2145 O O . GLU B 1 134 ? 7.336 -14.086 -20.547 1 66.06 134 GLU B O 1
ATOM 2150 N N . PRO B 1 135 ? 9.25 -13.641 -19.281 1 59.91 135 PRO B N 1
ATOM 2151 C CA . PRO B 1 135 ? 10.031 -14.531 -20.141 1 59.91 135 PRO B CA 1
ATOM 2152 C C . PRO B 1 135 ? 9.508 -15.961 -20.141 1 59.91 135 PRO B C 1
ATOM 2154 O O . PRO B 1 135 ? 9.016 -16.453 -19.125 1 59.91 135 PRO B O 1
ATOM 2157 N N . THR B 1 136 ? 8.727 -16.344 -21.156 1 54.38 136 THR B N 1
ATOM 2158 C CA . THR B 1 136 ? 8.312 -17.75 -21.297 1 54.38 136 THR B CA 1
ATOM 2159 C C . THR B 1 136 ? 9.531 -18.672 -21.359 1 54.38 136 THR B C 1
ATOM 2161 O O . THR B 1 136 ? 10.602 -18.266 -21.797 1 54.38 136 THR B O 1
ATOM 2164 N N . ASP B 1 137 ? 9.633 -19.594 -20.297 1 47.16 137 ASP B N 1
ATOM 2165 C CA . ASP B 1 137 ? 10.648 -20.641 -20.469 1 47.16 137 ASP B CA 1
ATOM 2166 C C . ASP B 1 137 ? 10.703 -21.109 -21.922 1 47.16 137 ASP B C 1
ATOM 2168 O O . ASP B 1 137 ? 9.719 -21.641 -22.453 1 47.16 137 ASP B O 1
ATOM 2172 N N . GLU B 1 138 ? 11.109 -20.328 -22.922 1 41.53 138 GLU B N 1
ATOM 2173 C CA . GLU B 1 138 ? 11.445 -21.109 -24.109 1 41.53 138 GLU B CA 1
ATOM 2174 C C . GLU B 1 138 ? 12.328 -22.297 -23.75 1 41.53 138 GLU B C 1
ATOM 2176 O O . GLU B 1 138 ? 13.477 -22.125 -23.344 1 41.53 138 GLU B O 1
ATOM 2181 N N . LEU B 1 139 ? 11.836 -23.328 -23.031 1 34.16 139 LEU B N 1
ATOM 2182 C CA . LEU B 1 139 ? 12.516 -24.578 -23.391 1 34.16 139 LEU B CA 1
ATOM 2183 C C . LEU B 1 139 ? 12.164 -24.969 -24.828 1 34.16 139 LEU B C 1
ATOM 2185 O O . LEU B 1 139 ? 11.016 -24.844 -25.25 1 34.16 139 LEU B O 1
#

Organism: NCBI:txid85336